Protein AF-A0A932VPD4-F1 (afdb_monomer_lite)

Secondary structure (DSSP, 8-state):
---------------HHHHHHHHHH---HHHHHHHHHHHHHTPPP---HHHHHHHHHHHHHHHTTS--EEEEETTTEEEPPPBTTB--EEE----TT-EEEEEEETTEEEEEEEEEPSSTT-EEEEEEEEEETTEEEEEESSSSPPEETTEEPPTT-EEEETTEEEEEETTEEEEEESSEEEEEEEEE-TT-TT-EEEEEEEEE-TT-TTTTSPPPBHHHHTTTTT---TT--SS-GGGGB-SSTT---STT-------S---

Foldseek 3Di:
DDDDPDDWDWDQPDDPVVLVVVVVPDPDPVVNVVVVVCVVVVHTDGDRVVVVVVVVVVVVVVVVVPQQKWKFFDLTKTWAGQDPNDIAIAGDQDDAQFKFFAKFAAQKTKIFGWHDDPPPSTTTGAKMWMGGQNKIWIDGLDQFAIDINNHGDDAQDWDDDPFWIWGHHRQWIWTDGPFKIKIKGWDADPVHRVDIHIIMMIGTDPCAQCVVPIQMDTPHRCSRVVVDDHRDHDDHRVQRTAPDNPGQPHDPHNYHSPPPDPD

Structure (mmCIF, N/CA/C/O backbone):
data_AF-A0A932VPD4-F1
#
_entry.id   AF-A0A932VPD4-F1
#
loop_
_atom_site.group_PDB
_atom_site.id
_atom_site.type_symbol
_atom_site.label_atom_id
_atom_site.label_alt_id
_atom_site.label_comp_id
_atom_site.label_asym_id
_atom_site.label_entity_id
_atom_site.label_seq_id
_atom_site.pdbx_PDB_ins_code
_atom_site.Cartn_x
_atom_site.Cartn_y
_atom_site.Cartn_z
_atom_site.occupancy
_atom_site.B_iso_or_equiv
_atom_site.auth_seq_id
_atom_site.auth_comp_id
_atom_site.auth_asym_id
_atom_site.auth_atom_id
_atom_site.pdbx_PDB_model_num
ATOM 1 N N . MET A 1 1 ? 16.201 57.666 30.813 1.00 37.69 1 MET A N 1
ATOM 2 C CA . MET A 1 1 ? 15.177 56.814 30.169 1.00 37.69 1 MET A CA 1
ATOM 3 C C . MET A 1 1 ? 15.883 55.895 29.171 1.00 37.69 1 MET A C 1
ATOM 5 O O . MET A 1 1 ? 16.150 56.310 28.054 1.00 37.69 1 MET A O 1
ATOM 9 N N . GLN A 1 2 ? 16.320 54.706 29.603 1.00 28.53 2 GLN A N 1
ATOM 10 C CA . GLN A 1 2 ? 17.035 53.752 28.742 1.00 28.53 2 GLN A CA 1
ATOM 11 C C . GLN A 1 2 ? 16.025 52.941 27.920 1.00 28.53 2 GLN A C 1
ATOM 13 O O . GLN A 1 2 ? 15.260 52.153 28.473 1.00 28.53 2 GLN A O 1
ATOM 18 N N . MET A 1 3 ? 16.024 53.125 26.598 1.00 26.47 3 MET A N 1
ATOM 19 C CA . MET A 1 3 ? 15.311 52.239 25.678 1.00 26.47 3 MET A CA 1
ATOM 20 C C . MET A 1 3 ? 16.042 50.898 25.601 1.00 26.47 3 MET A C 1
ATOM 22 O O . MET A 1 3 ? 17.104 50.782 24.996 1.00 26.47 3 MET A O 1
ATOM 26 N N . THR A 1 4 ? 15.463 49.864 26.204 1.00 31.27 4 THR A N 1
ATOM 27 C CA . THR A 1 4 ? 15.920 48.482 26.042 1.00 31.27 4 THR A CA 1
ATOM 28 C C . THR A 1 4 ? 15.545 48.003 24.638 1.00 31.27 4 THR A C 1
ATOM 30 O O . THR A 1 4 ? 14.367 47.808 24.329 1.00 31.27 4 THR A O 1
ATOM 33 N N . LEU A 1 5 ? 16.541 47.803 23.768 1.00 31.27 5 LEU A N 1
ATOM 34 C CA . LEU A 1 5 ? 16.343 47.153 22.471 1.00 31.27 5 LEU A CA 1
ATOM 35 C C . LEU A 1 5 ? 15.873 45.704 22.700 1.00 31.27 5 LEU A C 1
ATOM 37 O O . LEU A 1 5 ? 16.665 44.811 23.008 1.00 31.27 5 LEU A O 1
ATOM 41 N N . LYS A 1 6 ? 14.569 45.445 22.547 1.00 36.72 6 LYS A N 1
ATOM 42 C CA . LYS A 1 6 ? 14.041 44.075 22.469 1.00 36.72 6 LYS A CA 1
ATOM 43 C C . LYS A 1 6 ? 14.557 43.438 21.178 1.00 36.72 6 LYS A C 1
ATOM 45 O O . LYS A 1 6 ? 14.171 43.864 20.092 1.00 36.72 6 LYS A O 1
ATOM 50 N N . LYS A 1 7 ? 15.406 42.410 21.298 1.00 34.88 7 LYS A N 1
ATOM 51 C CA . LYS A 1 7 ? 15.828 41.549 20.178 1.00 34.88 7 LYS A CA 1
ATOM 52 C C . LYS A 1 7 ? 14.579 41.024 19.454 1.00 34.88 7 LYS A C 1
ATOM 54 O O . LYS A 1 7 ? 13.813 40.255 20.034 1.00 34.88 7 LYS A O 1
ATOM 59 N N . ARG A 1 8 ? 14.356 41.473 18.216 1.00 34.75 8 ARG A N 1
ATOM 60 C CA . ARG A 1 8 ? 13.292 40.990 17.322 1.00 34.75 8 ARG A CA 1
ATOM 61 C C . ARG A 1 8 ? 13.880 39.885 16.448 1.00 34.75 8 ARG A C 1
ATOM 63 O O . ARG A 1 8 ? 14.939 40.081 15.862 1.00 34.75 8 ARG A O 1
ATOM 70 N N . ILE A 1 9 ? 13.219 38.732 16.397 1.00 38.75 9 ILE A N 1
ATOM 71 C CA . ILE A 1 9 ? 13.579 37.635 15.493 1.00 38.75 9 ILE A CA 1
ATOM 72 C C . ILE A 1 9 ? 12.698 37.778 14.254 1.00 38.75 9 ILE A C 1
ATOM 74 O O . ILE A 1 9 ? 11.477 37.871 14.370 1.00 38.75 9 ILE A O 1
ATOM 78 N N . VAL A 1 10 ? 13.326 37.829 13.083 1.00 37.06 10 VAL A N 1
ATOM 79 C CA . VAL A 1 10 ? 12.650 37.825 11.784 1.00 37.06 10 VAL A CA 1
ATOM 80 C C . VAL A 1 10 ? 12.458 36.368 11.375 1.00 37.06 10 VAL A C 1
ATOM 82 O O . VAL A 1 10 ? 13.438 35.656 11.179 1.00 37.06 10 VAL A O 1
ATOM 85 N N . VAL A 1 11 ? 11.208 35.910 11.278 1.00 41.94 11 VAL A N 1
ATOM 86 C CA . VAL A 1 11 ? 10.893 34.587 10.722 1.00 41.94 11 VAL A CA 1
ATOM 87 C C . VAL A 1 11 ? 10.578 34.779 9.245 1.00 41.94 11 VAL A C 1
ATOM 89 O O . VAL A 1 11 ? 9.522 35.294 8.886 1.00 41.94 11 VAL A O 1
ATOM 92 N N . ILE A 1 12 ? 11.515 34.392 8.382 1.00 39.66 12 ILE A N 1
ATOM 93 C CA . ILE A 1 12 ? 11.279 34.319 6.940 1.00 39.66 12 ILE A CA 1
ATOM 94 C C . ILE A 1 12 ? 10.472 33.041 6.706 1.00 39.66 12 ILE A C 1
ATOM 96 O O . ILE A 1 12 ? 10.949 31.945 6.999 1.00 39.66 12 ILE A O 1
ATOM 100 N N . CYS A 1 13 ? 9.231 33.174 6.235 1.00 39.28 13 CYS A N 1
ATOM 101 C CA . CYS A 1 13 ? 8.377 32.036 5.898 1.00 39.28 13 CYS A CA 1
ATOM 102 C C . CYS A 1 13 ? 8.938 31.306 4.668 1.00 39.28 13 CYS A C 1
ATOM 104 O O . CYS A 1 13 ? 8.507 31.545 3.545 1.00 39.28 13 CYS A O 1
ATOM 106 N N . MET A 1 14 ? 9.905 30.413 4.871 1.00 34.62 14 MET A N 1
ATOM 107 C CA . MET A 1 14 ? 10.284 29.421 3.869 1.00 34.62 14 MET A CA 1
ATOM 108 C C . MET A 1 14 ? 9.418 28.171 4.055 1.00 34.62 14 MET A C 1
ATOM 110 O O . MET A 1 14 ? 9.633 27.381 4.969 1.00 34.62 14 MET A O 1
ATOM 114 N N . GLY A 1 15 ? 8.435 28.001 3.168 1.00 39.62 15 GLY A N 1
ATOM 115 C CA . GLY A 1 15 ? 7.776 26.717 2.921 1.00 39.62 15 GLY A CA 1
ATOM 116 C C . GLY A 1 15 ? 6.326 26.584 3.404 1.00 39.62 15 GLY A C 1
ATOM 117 O O . GLY A 1 15 ? 5.970 26.913 4.534 1.00 39.62 15 GLY A O 1
ATOM 118 N N . ILE A 1 16 ? 5.508 25.994 2.524 1.00 43.56 16 ILE A N 1
ATOM 119 C CA . ILE A 1 16 ? 4.083 25.630 2.672 1.00 43.56 16 ILE A CA 1
ATOM 120 C C . ILE A 1 16 ? 3.791 24.827 3.963 1.00 43.56 16 ILE A C 1
ATOM 122 O O . ILE A 1 16 ? 2.681 24.866 4.492 1.00 43.56 16 ILE A O 1
ATOM 126 N N . PHE A 1 17 ? 4.797 24.152 4.524 1.00 41.03 17 PHE A N 1
ATOM 127 C CA . PHE A 1 17 ? 4.673 23.261 5.683 1.00 41.03 17 PHE A CA 1
ATOM 128 C C . PHE A 1 17 ? 4.380 23.974 7.018 1.00 41.03 17 PHE A C 1
ATOM 130 O O . PHE A 1 17 ? 3.693 23.428 7.886 1.00 41.03 17 PHE A O 1
ATOM 137 N N . ILE A 1 18 ? 4.851 25.215 7.190 1.00 47.75 18 ILE A N 1
ATOM 138 C CA . ILE A 1 18 ? 4.632 25.981 8.430 1.00 47.75 18 ILE A CA 1
ATOM 139 C C . ILE A 1 18 ? 3.180 26.481 8.513 1.00 47.75 18 ILE A C 1
ATOM 141 O O . ILE A 1 18 ? 2.607 26.542 9.603 1.00 47.75 18 ILE A O 1
ATOM 145 N N . LEU A 1 19 ? 2.547 26.763 7.366 1.00 45.25 19 LEU A N 1
ATOM 146 C CA . LEU A 1 19 ? 1.192 27.313 7.315 1.00 45.25 19 LEU A CA 1
ATOM 147 C C . LEU A 1 19 ? 0.167 26.336 7.911 1.00 45.25 19 LEU A C 1
ATOM 149 O O . LEU A 1 19 ? -0.545 26.703 8.844 1.00 45.25 19 LEU A O 1
ATOM 153 N N . ASN A 1 20 ? 0.152 25.078 7.455 1.00 43.78 20 ASN A N 1
ATOM 154 C CA . ASN A 1 20 ? -0.803 24.062 7.929 1.00 43.78 20 ASN A CA 1
ATOM 155 C C . ASN A 1 20 ? -0.687 23.790 9.436 1.00 43.78 20 ASN A C 1
ATOM 157 O O . ASN A 1 20 ? -1.685 23.527 10.106 1.00 43.78 20 ASN A O 1
ATOM 161 N N . THR A 1 21 ? 0.517 23.936 9.987 1.00 43.38 21 THR A N 1
ATOM 162 C CA . THR A 1 21 ? 0.776 23.756 11.417 1.00 43.38 21 THR A CA 1
ATOM 163 C C . THR A 1 21 ? 0.250 24.929 12.253 1.00 43.38 21 THR A C 1
ATOM 165 O O . THR A 1 21 ? -0.335 24.724 13.315 1.00 43.38 21 THR A O 1
ATOM 168 N N . LEU A 1 22 ? 0.391 26.170 11.774 1.00 43.75 22 LEU A N 1
ATOM 169 C CA . LEU A 1 22 ? -0.148 27.355 12.457 1.00 43.75 22 LEU A CA 1
ATOM 170 C C . LEU A 1 22 ? -1.683 27.400 12.452 1.00 43.75 22 LEU A C 1
ATOM 172 O O . LEU A 1 22 ? -2.276 27.836 13.442 1.00 43.75 22 LEU A O 1
ATOM 176 N N . PHE A 1 23 ? -2.324 26.896 11.391 1.00 47.19 23 PHE A N 1
ATOM 177 C CA . PHE A 1 23 ? -3.786 26.777 11.317 1.00 47.19 23 PHE A CA 1
ATOM 178 C C . PHE A 1 23 ? -4.367 25.867 12.405 1.00 47.19 23 PHE A C 1
ATOM 180 O O . PHE A 1 23 ? -5.462 26.129 12.894 1.00 47.19 23 PHE A O 1
ATOM 187 N N . PHE A 1 24 ? -3.623 24.844 12.826 1.00 41.94 24 PHE A N 1
ATOM 188 C CA . PHE A 1 24 ? -4.084 23.884 13.828 1.00 41.94 24 PHE A CA 1
ATOM 189 C C . PHE A 1 24 ? -3.949 24.382 15.278 1.00 41.94 24 PHE A C 1
ATOM 191 O O . PHE A 1 24 ? -4.574 23.835 16.183 1.00 41.94 24 PHE A O 1
ATOM 198 N N . VAL A 1 25 ? -3.133 25.414 15.527 1.00 41.38 25 VAL A N 1
ATOM 199 C CA . VAL A 1 25 ? -2.746 25.823 16.892 1.00 41.38 25 VAL A CA 1
ATOM 200 C C . VAL A 1 25 ? -3.452 27.102 17.366 1.00 41.38 25 VAL A C 1
ATOM 202 O O . VAL A 1 25 ? -3.506 27.351 18.574 1.00 41.38 25 VAL A O 1
ATOM 205 N N . SER A 1 26 ? -4.025 27.911 16.467 1.00 45.72 26 SER A N 1
ATOM 206 C CA . SER A 1 26 ? -4.683 29.170 16.844 1.00 45.72 26 SER A CA 1
ATOM 207 C C . SER A 1 26 ? -6.205 29.035 16.951 1.00 45.72 26 SER A C 1
ATOM 209 O O . SER A 1 26 ? -6.908 29.001 15.948 1.00 45.72 26 SER A O 1
ATOM 211 N N . SER A 1 27 ? -6.744 29.080 18.172 1.00 45.03 27 SER A N 1
ATOM 212 C CA . SER A 1 27 ? -8.187 29.234 18.439 1.00 45.03 27 SER A CA 1
ATOM 213 C C . SER A 1 27 ? -8.688 30.682 18.293 1.00 45.03 27 SER A C 1
ATOM 215 O O . SER A 1 27 ? -9.791 31.012 18.725 1.00 45.03 27 SER A O 1
ATOM 217 N N . ARG A 1 28 ? -7.874 31.580 17.719 1.00 49.22 28 ARG A N 1
ATOM 218 C CA . ARG A 1 28 ? -8.161 33.015 17.602 1.00 49.22 28 ARG A CA 1
ATOM 219 C C . ARG A 1 28 ? -8.365 33.407 16.130 1.00 49.22 28 ARG A C 1
ATOM 221 O O . ARG A 1 28 ? -7.377 33.526 15.404 1.00 49.22 28 ARG A O 1
ATOM 228 N N . PRO A 1 29 ? -9.615 33.665 15.693 1.00 54.81 29 PRO A N 1
ATOM 229 C CA . PRO A 1 29 ? -9.949 33.952 14.293 1.00 54.81 29 PRO A CA 1
ATOM 230 C C . PRO A 1 29 ? -9.230 35.175 13.706 1.00 54.81 29 PRO A C 1
ATOM 232 O O . PRO A 1 29 ? -8.883 35.177 12.527 1.00 54.81 29 PRO A O 1
ATOM 235 N N . HIS A 1 30 ? -8.957 36.196 14.528 1.00 55.12 30 HIS A N 1
ATOM 236 C CA . HIS A 1 30 ? -8.253 37.410 14.095 1.00 55.12 30 HIS A CA 1
ATOM 237 C C . HIS A 1 30 ? -6.805 37.126 13.672 1.00 55.12 30 HIS A C 1
ATOM 239 O O . HIS A 1 30 ? -6.360 37.630 12.648 1.00 55.12 30 HIS A O 1
ATOM 245 N N . LEU A 1 31 ? -6.108 36.239 14.391 1.00 55.25 31 LEU A N 1
ATOM 246 C CA . LEU A 1 31 ? -4.717 35.888 14.095 1.00 55.25 31 LEU A CA 1
ATOM 247 C C . LEU A 1 31 ? -4.598 35.112 12.773 1.00 55.25 31 LEU A C 1
ATOM 249 O O . LEU A 1 31 ? -3.646 35.281 12.020 1.00 55.25 31 LEU A O 1
ATOM 253 N N . ILE A 1 32 ? -5.594 34.272 12.471 1.00 57.56 32 ILE A N 1
ATOM 254 C CA . ILE A 1 32 ? -5.660 33.513 11.215 1.00 57.56 32 ILE A CA 1
ATOM 255 C C . ILE A 1 32 ? -5.853 34.456 10.020 1.00 57.56 32 ILE A C 1
ATOM 257 O O . ILE A 1 32 ? -5.242 34.251 8.970 1.00 57.56 32 ILE A O 1
ATOM 261 N N . LYS A 1 33 ? -6.692 35.487 10.174 1.00 63.94 33 LYS A N 1
ATOM 262 C CA . LYS A 1 33 ? -6.924 36.498 9.138 1.00 63.94 33 LYS A CA 1
ATOM 263 C C . LYS A 1 33 ? -5.647 37.295 8.838 1.00 63.94 33 LYS A C 1
ATOM 265 O O . LYS A 1 33 ? -5.260 37.379 7.677 1.00 63.94 33 LYS A O 1
ATOM 270 N N . GLU A 1 34 ? -4.948 37.766 9.870 1.00 58.28 34 GLU A N 1
ATOM 271 C CA . GLU A 1 34 ? -3.687 38.512 9.720 1.00 58.28 34 GLU A CA 1
ATOM 272 C C . GLU A 1 34 ? -2.585 37.683 9.034 1.00 58.28 34 GLU A C 1
ATOM 274 O O . GLU A 1 34 ? -1.881 38.190 8.162 1.00 58.28 34 GLU A O 1
ATOM 279 N N . ILE A 1 35 ? -2.463 36.388 9.360 1.00 59.47 35 ILE A N 1
ATOM 280 C CA . ILE A 1 35 ? -1.485 35.489 8.718 1.00 59.47 35 ILE A CA 1
ATOM 281 C C . ILE A 1 35 ? -1.792 35.305 7.223 1.00 59.47 35 ILE A C 1
ATOM 283 O O . ILE A 1 35 ? -0.871 35.317 6.404 1.00 59.47 35 ILE A O 1
ATOM 287 N N . LYS A 1 36 ? -3.074 35.168 6.849 1.00 56.03 36 LYS A N 1
ATOM 288 C CA . LYS A 1 36 ? -3.495 35.056 5.441 1.00 56.03 36 LYS A CA 1
ATOM 289 C C . LYS A 1 36 ? -3.175 36.323 4.645 1.00 56.03 36 LYS A C 1
ATOM 291 O O . LYS A 1 36 ? -2.647 36.227 3.540 1.00 56.03 36 LYS A O 1
ATOM 296 N N . GLU A 1 37 ? -3.459 37.492 5.213 1.00 57.16 37 GLU A N 1
ATOM 297 C CA . GLU A 1 37 ? -3.202 38.792 4.578 1.00 57.16 37 GLU A CA 1
ATOM 298 C C . GLU A 1 37 ? -1.695 39.083 4.443 1.00 57.16 37 GLU A C 1
ATOM 300 O O . GLU A 1 37 ? -1.247 39.623 3.429 1.00 57.16 37 GLU A O 1
ATOM 305 N N . CYS A 1 38 ? -0.879 38.648 5.408 1.00 52.44 38 CYS A N 1
ATOM 306 C CA . CYS A 1 38 ? 0.579 38.772 5.326 1.00 52.44 38 CYS A CA 1
ATOM 307 C C . CYS A 1 38 ? 1.195 37.836 4.276 1.00 52.44 38 CYS A C 1
ATOM 309 O O . CYS A 1 38 ? 2.085 38.256 3.540 1.00 52.44 38 CYS A O 1
ATOM 311 N N . TYR A 1 39 ? 0.704 36.594 4.163 1.00 52.31 39 TYR A N 1
ATOM 312 C CA . TYR A 1 39 ? 1.172 35.647 3.145 1.00 52.31 39 TYR A CA 1
ATOM 313 C C . TYR A 1 39 ? 0.827 36.124 1.728 1.00 52.31 39 TYR A C 1
ATOM 315 O O . TYR A 1 39 ? 1.677 36.090 0.843 1.00 52.31 39 TYR A O 1
ATOM 323 N N . ALA A 1 40 ? -0.392 36.634 1.527 1.00 55.09 40 ALA A N 1
ATOM 324 C CA . ALA A 1 40 ? -0.832 37.162 0.237 1.00 55.09 40 ALA A CA 1
ATOM 325 C C . ALA A 1 40 ? -0.069 38.429 -0.194 1.00 55.09 40 ALA A C 1
ATOM 327 O O . ALA A 1 40 ? 0.085 38.671 -1.387 1.00 55.09 40 ALA A O 1
ATOM 328 N N . SER A 1 41 ? 0.417 39.228 0.762 1.00 55.62 41 SER A N 1
ATOM 329 C CA . SER A 1 41 ? 1.130 40.485 0.490 1.00 55.62 41 SER A CA 1
ATOM 3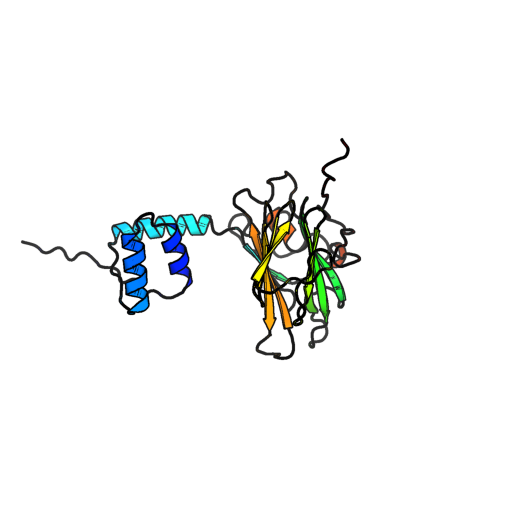30 C C . SER A 1 41 ? 2.659 40.361 0.478 1.00 55.62 41 SER A C 1
ATOM 332 O O . SER A 1 41 ? 3.340 41.353 0.233 1.00 55.62 41 SER A O 1
ATOM 334 N N . GLY A 1 42 ? 3.220 39.176 0.756 1.00 49.03 42 GLY A N 1
ATOM 335 C CA . GLY A 1 42 ? 4.672 38.986 0.885 1.00 49.03 42 GLY A CA 1
ATOM 336 C C . GLY A 1 42 ? 5.288 39.703 2.095 1.00 49.03 42 GLY A C 1
ATOM 337 O O . GLY A 1 42 ? 6.497 39.931 2.136 1.00 49.03 42 GLY A O 1
ATOM 338 N N . SER A 1 43 ? 4.468 40.075 3.081 1.00 47.09 43 SER A N 1
ATOM 339 C CA . SER A 1 43 ? 4.903 40.843 4.248 1.00 47.09 43 SER A CA 1
ATOM 340 C C . SER A 1 43 ? 5.563 39.957 5.308 1.00 47.09 43 SER A C 1
ATOM 342 O O . SER A 1 43 ? 5.144 38.829 5.571 1.00 47.09 43 SER A O 1
ATOM 344 N N . VAL A 1 44 ? 6.587 40.494 5.975 1.00 44.22 44 VAL A N 1
ATOM 345 C CA . VAL A 1 44 ? 7.290 39.828 7.081 1.00 44.22 44 VAL A CA 1
ATOM 346 C C . VAL A 1 44 ? 6.510 40.017 8.384 1.00 44.22 44 VAL A C 1
ATOM 348 O O . VAL A 1 44 ? 6.367 41.139 8.870 1.00 44.22 44 VAL A O 1
ATOM 351 N N . ILE A 1 45 ? 6.059 38.922 9.002 1.00 50.31 45 ILE A N 1
ATOM 352 C CA . ILE A 1 45 ? 5.433 38.967 10.331 1.00 50.31 45 ILE A CA 1
ATOM 353 C C . ILE A 1 45 ? 6.526 38.970 11.406 1.00 50.31 45 ILE A C 1
ATOM 355 O O . ILE A 1 45 ? 7.298 38.019 11.537 1.00 50.31 45 ILE A O 1
ATOM 359 N N . VAL A 1 46 ? 6.567 40.020 12.229 1.00 47.84 46 VAL A N 1
ATOM 360 C CA . VAL A 1 46 ? 7.416 40.068 13.429 1.00 47.84 46 VAL A CA 1
ATOM 361 C C . VAL A 1 46 ? 6.622 39.527 14.615 1.00 47.84 46 VAL A C 1
ATOM 363 O O . VAL A 1 46 ? 5.831 40.240 15.230 1.00 47.84 46 VAL A O 1
ATOM 366 N N . ILE A 1 47 ? 6.835 38.257 14.956 1.00 54.19 47 ILE A N 1
ATOM 367 C CA . ILE A 1 47 ? 6.186 37.625 16.110 1.00 54.19 47 ILE A CA 1
ATOM 368 C C . ILE A 1 47 ? 7.025 37.887 17.374 1.00 54.19 47 ILE A C 1
ATOM 370 O O . ILE A 1 47 ? 8.254 37.808 17.364 1.00 54.19 47 ILE A O 1
ATOM 374 N N . ASN A 1 48 ? 6.364 38.227 18.484 1.00 52.62 48 ASN A N 1
ATOM 375 C CA . ASN A 1 48 ? 7.008 38.436 19.783 1.00 52.62 48 ASN A CA 1
ATOM 376 C C . ASN A 1 48 ? 7.726 37.152 20.248 1.00 52.62 48 ASN A C 1
ATOM 378 O O . ASN A 1 48 ? 7.111 36.089 20.273 1.00 52.62 48 ASN A O 1
ATOM 382 N N . LYS A 1 49 ? 8.986 37.269 20.695 1.00 50.81 49 LYS A N 1
ATOM 383 C CA . LYS A 1 49 ? 9.842 36.158 21.154 1.00 50.81 49 LYS A CA 1
ATOM 384 C C . LYS A 1 49 ? 9.131 35.179 22.100 1.00 50.81 49 LYS A C 1
ATOM 386 O O . LYS A 1 49 ? 9.282 33.976 21.956 1.00 50.81 49 LYS A O 1
ATOM 391 N N . HIS A 1 50 ? 8.300 35.676 23.016 1.00 51.91 50 HIS A N 1
ATOM 392 C CA . HIS A 1 50 ? 7.595 34.826 23.983 1.00 51.91 50 HIS A CA 1
ATOM 393 C C . HIS A 1 50 ? 6.520 33.923 23.346 1.00 51.91 50 HIS A C 1
ATOM 395 O O . HIS A 1 50 ? 6.200 32.857 23.873 1.00 51.91 50 HIS A O 1
ATOM 401 N N . ILE A 1 51 ? 5.953 34.362 22.218 1.00 55.66 51 ILE A N 1
ATOM 402 C CA . ILE A 1 51 ? 5.042 33.578 21.379 1.00 55.66 51 ILE A CA 1
ATOM 403 C C . ILE A 1 51 ? 5.866 32.594 20.543 1.00 55.66 51 ILE A C 1
ATOM 405 O O . ILE A 1 51 ? 5.485 31.432 20.445 1.00 55.66 51 ILE A O 1
ATOM 409 N N . THR A 1 52 ? 7.020 33.021 20.021 1.00 56.47 52 THR A N 1
ATOM 410 C CA . THR A 1 52 ? 7.952 32.162 19.280 1.00 56.47 52 THR A CA 1
ATOM 411 C C . THR A 1 52 ? 8.440 30.990 20.126 1.00 56.47 52 THR A C 1
ATOM 413 O O . THR A 1 52 ? 8.383 29.865 19.655 1.00 56.47 52 THR A O 1
ATOM 416 N N . ASP A 1 53 ? 8.819 31.210 21.386 1.00 49.78 53 ASP A N 1
ATOM 417 C CA . ASP A 1 53 ? 9.297 30.142 22.272 1.00 49.78 53 ASP A CA 1
ATOM 418 C C . ASP A 1 53 ? 8.182 29.123 22.586 1.00 49.78 53 ASP 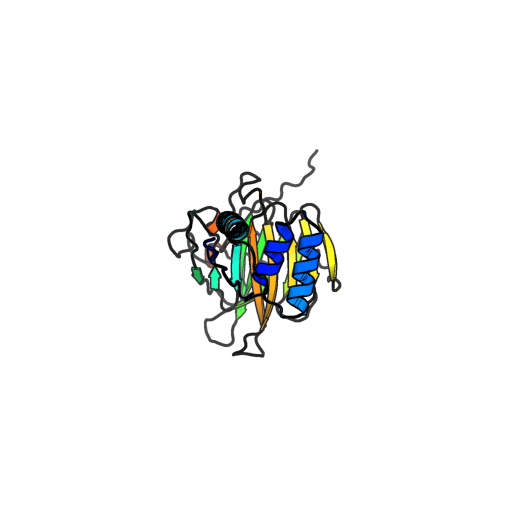A C 1
ATOM 420 O O . ASP A 1 53 ? 8.419 27.920 22.541 1.00 49.78 53 ASP A O 1
ATOM 424 N N . ARG A 1 54 ? 6.930 29.573 22.784 1.00 55.97 54 ARG A N 1
ATOM 425 C CA . ARG A 1 54 ? 5.766 28.673 22.940 1.00 55.97 54 ARG A CA 1
ATOM 426 C C . ARG A 1 54 ? 5.407 27.926 21.656 1.00 55.97 54 ARG A C 1
ATOM 428 O O . ARG A 1 54 ? 4.954 26.786 21.729 1.00 55.97 54 ARG A O 1
ATOM 435 N N . ILE A 1 55 ? 5.561 28.563 20.495 1.00 54.84 55 ILE A N 1
ATOM 436 C CA . ILE A 1 55 ? 5.379 27.910 19.195 1.00 54.84 55 ILE A CA 1
ATOM 437 C C . ILE A 1 55 ? 6.489 26.884 18.984 1.00 54.84 55 ILE A C 1
ATOM 439 O O . ILE A 1 55 ? 6.178 25.774 18.589 1.00 54.84 55 ILE A O 1
ATOM 443 N N . ILE A 1 56 ? 7.746 27.200 19.301 1.00 52.75 56 ILE A N 1
ATOM 444 C CA . ILE A 1 56 ? 8.881 26.277 19.194 1.00 52.75 56 ILE A CA 1
ATOM 445 C C . ILE A 1 56 ? 8.699 25.086 20.134 1.00 52.75 56 ILE A C 1
ATOM 447 O O . ILE A 1 56 ? 8.901 23.963 19.693 1.00 52.75 56 ILE A O 1
ATOM 451 N N . ASP A 1 57 ? 8.268 25.286 21.380 1.00 47.44 57 ASP A N 1
ATOM 452 C CA . ASP A 1 57 ? 7.981 24.175 22.297 1.00 47.44 57 ASP A CA 1
ATOM 453 C C . ASP A 1 57 ? 6.827 23.313 21.782 1.00 47.44 57 ASP A C 1
ATOM 455 O O . ASP A 1 57 ? 6.938 22.088 21.733 1.00 47.44 57 ASP A O 1
ATOM 459 N N . LYS A 1 58 ? 5.746 23.929 21.288 1.00 49.06 58 LYS A N 1
ATOM 460 C CA . LYS A 1 58 ? 4.658 23.185 20.642 1.00 49.06 58 LYS A CA 1
ATOM 461 C C . LYS A 1 58 ? 5.109 22.479 19.368 1.00 49.06 58 LYS A C 1
ATOM 463 O O . LYS A 1 58 ? 4.667 21.366 19.151 1.00 49.06 58 LYS A O 1
ATOM 468 N N . VAL A 1 59 ? 5.993 23.067 18.563 1.00 44.94 59 VAL A N 1
ATOM 469 C CA . VAL A 1 59 ? 6.550 22.474 17.336 1.00 44.94 59 VAL A CA 1
ATOM 470 C C . VAL A 1 59 ? 7.537 21.354 17.663 1.00 44.94 59 VAL A C 1
ATOM 472 O O . VAL A 1 59 ? 7.542 20.355 16.963 1.00 44.94 59 VAL A O 1
ATOM 475 N N . LYS A 1 60 ? 8.314 21.447 18.748 1.00 39.31 60 LYS A N 1
ATOM 476 C CA . LYS A 1 60 ? 9.156 20.354 19.263 1.00 39.31 60 LYS A CA 1
ATOM 477 C C . LYS A 1 60 ? 8.310 19.205 19.809 1.00 39.31 60 LYS A C 1
ATOM 479 O O . LYS A 1 60 ? 8.610 18.049 19.538 1.00 39.31 60 LYS A O 1
ATOM 484 N N . THR A 1 61 ? 7.215 19.519 20.502 1.00 40.16 61 THR A N 1
ATOM 485 C CA . THR A 1 61 ? 6.234 18.518 20.957 1.00 40.16 61 THR A CA 1
ATOM 486 C C . THR A 1 61 ? 5.468 17.918 19.771 1.00 40.16 61 THR A C 1
ATOM 488 O O . THR A 1 61 ? 5.159 16.735 19.771 1.00 40.16 61 THR A O 1
ATOM 491 N N . LEU A 1 62 ? 5.224 18.709 18.722 1.00 35.84 62 LEU A N 1
ATOM 492 C CA . LEU A 1 62 ? 4.651 18.271 17.451 1.00 35.84 62 LEU A CA 1
ATOM 493 C C . LEU A 1 62 ? 5.641 17.438 16.627 1.00 35.84 62 LEU A C 1
ATOM 495 O O . LEU A 1 62 ? 5.212 16.540 15.924 1.00 35.84 62 LEU A O 1
ATOM 499 N N . HIS A 1 63 ? 6.951 17.674 16.749 1.00 35.56 63 HIS A N 1
ATOM 500 C CA . HIS A 1 63 ? 7.997 16.811 16.190 1.00 35.56 63 HIS A CA 1
ATOM 501 C C . HIS A 1 63 ? 8.057 15.458 16.923 1.00 35.56 63 HIS A C 1
ATOM 503 O O . HIS A 1 63 ? 8.375 14.444 16.313 1.00 35.56 63 HIS A O 1
ATOM 509 N N . LEU A 1 64 ? 7.668 15.433 18.206 1.00 36.25 64 LEU A N 1
ATOM 510 C CA . LEU A 1 64 ? 7.423 14.219 18.998 1.00 36.25 64 LEU A CA 1
ATOM 511 C C . LEU A 1 64 ? 6.078 13.528 18.680 1.00 36.25 64 LEU A C 1
ATOM 513 O O . LEU A 1 64 ? 5.818 12.436 19.176 1.00 36.25 64 LEU A O 1
ATOM 517 N N . LEU A 1 65 ? 5.222 14.176 17.886 1.00 39.44 65 LEU A N 1
ATOM 518 C CA . LEU A 1 65 ? 3.884 13.734 17.483 1.00 39.44 65 LEU A CA 1
ATOM 519 C C . LEU A 1 65 ? 3.716 13.781 15.960 1.00 39.44 65 LEU A C 1
ATOM 521 O O . LEU A 1 65 ? 2.582 13.818 15.473 1.00 39.44 65 LEU A O 1
ATOM 525 N N . LEU A 1 66 ? 4.815 13.804 15.193 1.00 44.44 66 LEU A N 1
ATOM 526 C CA . LEU A 1 66 ? 4.705 13.514 13.771 1.00 44.44 66 LEU A CA 1
ATOM 527 C C . LEU A 1 66 ? 4.097 12.115 13.716 1.00 44.44 66 LEU A C 1
ATOM 529 O O . LEU A 1 66 ? 4.650 11.217 14.361 1.00 44.44 66 LEU A O 1
ATOM 533 N N . PRO A 1 67 ? 2.935 11.933 13.061 1.00 51.34 67 PRO A N 1
ATOM 534 C CA . PRO A 1 67 ? 2.370 10.603 12.936 1.00 51.34 67 PRO A CA 1
ATOM 535 C C . PRO A 1 67 ? 3.489 9.731 12.387 1.00 51.34 67 PRO A C 1
ATOM 537 O O . PRO A 1 67 ? 4.151 10.143 11.432 1.00 51.34 67 PRO A O 1
ATOM 540 N N . ALA A 1 68 ? 3.775 8.614 13.060 1.00 72.12 68 ALA A N 1
ATOM 541 C CA . ALA A 1 68 ? 4.819 7.701 12.630 1.00 72.12 68 ALA A CA 1
ATOM 542 C C . ALA A 1 68 ? 4.500 7.347 11.176 1.00 72.12 68 ALA A C 1
ATOM 544 O O . ALA A 1 68 ? 3.521 6.652 10.906 1.00 72.12 68 ALA A O 1
ATOM 545 N N . ALA A 1 69 ? 5.244 7.952 10.256 1.00 87.25 69 ALA A N 1
ATOM 546 C CA . ALA A 1 69 ? 5.006 7.860 8.834 1.00 87.25 69 ALA A CA 1
ATOM 547 C C . ALA A 1 69 ? 6.093 6.973 8.253 1.00 87.25 69 ALA A C 1
ATOM 549 O O . ALA A 1 69 ? 7.274 7.119 8.571 1.00 87.25 69 ALA A O 1
ATOM 550 N N . ALA A 1 70 ? 5.663 6.045 7.427 1.00 93.31 70 ALA A N 1
ATOM 551 C CA . ALA A 1 70 ? 6.488 5.104 6.705 1.00 93.31 70 ALA A CA 1
ATOM 552 C C . ALA A 1 70 ? 6.000 5.084 5.259 1.00 93.31 70 ALA A C 1
ATOM 554 O O . ALA A 1 70 ? 4.916 5.583 4.958 1.00 93.31 70 ALA A O 1
ATOM 555 N N . GLY A 1 71 ? 6.766 4.527 4.342 1.00 95.19 71 GLY A N 1
ATOM 556 C CA . GLY A 1 71 ? 6.367 4.520 2.947 1.00 95.19 71 GLY A CA 1
ATOM 557 C C . GLY A 1 71 ? 7.291 3.703 2.082 1.00 95.19 71 GLY A C 1
ATOM 558 O O . GLY A 1 71 ? 8.259 3.102 2.554 1.00 95.19 71 GLY A O 1
ATOM 559 N N . GLY A 1 72 ? 6.984 3.715 0.799 1.00 95.25 72 GLY A N 1
ATOM 560 C CA . GLY A 1 72 ? 7.850 3.151 -0.209 1.00 95.25 72 GLY A CA 1
ATOM 561 C C . GLY A 1 72 ? 7.466 3.628 -1.593 1.00 95.25 72 GLY A C 1
ATOM 562 O O . GLY A 1 72 ? 6.344 4.083 -1.821 1.00 95.25 72 GLY A O 1
ATOM 563 N N . GLY A 1 73 ? 8.421 3.539 -2.506 1.00 91.56 73 GLY A N 1
ATOM 564 C CA . GLY A 1 73 ? 8.267 4.074 -3.847 1.00 91.56 73 GLY A CA 1
ATOM 565 C C . GLY A 1 73 ? 9.356 3.633 -4.810 1.00 91.56 73 GLY A C 1
ATOM 566 O O . GLY A 1 73 ? 10.293 2.927 -4.428 1.00 91.56 73 GLY A O 1
ATOM 567 N N . GLY A 1 74 ? 9.226 4.071 -6.061 1.00 85.38 74 GLY A N 1
ATOM 568 C CA . GLY A 1 74 ? 10.249 3.896 -7.097 1.00 85.38 74 GLY A CA 1
ATOM 569 C C . GLY A 1 74 ? 10.698 2.445 -7.319 1.00 85.38 74 GLY A C 1
ATOM 570 O O . GLY A 1 74 ? 9.870 1.542 -7.476 1.00 85.38 74 GLY A O 1
ATOM 571 N N . ASP A 1 75 ? 12.021 2.251 -7.382 1.00 82.19 75 ASP A N 1
ATOM 572 C CA . ASP A 1 75 ? 12.718 0.965 -7.472 1.00 82.19 75 ASP A CA 1
ATOM 573 C C . ASP A 1 75 ? 12.873 0.309 -6.090 1.00 82.19 75 ASP A C 1
ATOM 575 O O . ASP A 1 75 ? 13.845 0.570 -5.395 1.00 82.19 75 ASP A O 1
ATOM 579 N N . PRO A 1 76 ? 11.931 -0.543 -5.661 1.00 88.44 76 PRO A N 1
ATOM 580 C CA . PRO A 1 76 ? 11.280 -0.440 -4.362 1.00 88.44 76 PRO A CA 1
ATOM 581 C C . PRO A 1 76 ? 12.215 -0.080 -3.195 1.00 88.44 76 PRO A C 1
ATOM 583 O O . PRO A 1 76 ? 12.871 -0.943 -2.602 1.00 88.44 76 PRO A O 1
ATOM 586 N N . HIS A 1 77 ? 12.205 1.209 -2.850 1.00 92.06 77 HIS A N 1
ATOM 587 C CA . HIS A 1 77 ? 12.857 1.775 -1.669 1.00 92.06 77 HIS A CA 1
ATOM 588 C C . HIS A 1 77 ? 11.823 1.931 -0.569 1.00 92.06 77 HIS A C 1
ATOM 590 O O . HIS A 1 77 ? 10.753 2.490 -0.813 1.00 92.06 77 HIS A O 1
ATOM 596 N N . PHE A 1 78 ? 12.138 1.477 0.639 1.00 94.81 78 PHE A N 1
ATOM 597 C CA . PHE A 1 78 ? 11.252 1.580 1.792 1.00 94.81 78 PHE A CA 1
ATOM 598 C C . PHE A 1 78 ? 11.850 2.477 2.864 1.00 94.81 78 PHE A C 1
ATOM 600 O O . PHE A 1 78 ? 13.044 2.432 3.166 1.00 94.81 78 PHE A O 1
ATOM 607 N N . ILE A 1 79 ? 10.972 3.246 3.497 1.00 93.75 79 ILE A N 1
ATOM 608 C CA . ILE A 1 79 ? 11.248 4.000 4.710 1.00 93.75 79 ILE A CA 1
ATOM 609 C C . ILE A 1 79 ? 10.310 3.441 5.779 1.00 93.75 79 ILE A C 1
ATOM 611 O O . ILE A 1 79 ? 9.095 3.581 5.671 1.00 93.75 79 ILE A O 1
ATOM 615 N N . GLY A 1 80 ? 10.860 2.776 6.792 1.00 91.62 80 GLY A N 1
ATOM 616 C CA . GLY A 1 80 ? 10.089 2.179 7.882 1.00 91.62 80 GLY A CA 1
ATOM 617 C C . GLY A 1 80 ? 9.463 3.211 8.824 1.00 91.62 80 GLY A C 1
ATOM 618 O O . GLY A 1 80 ? 9.746 4.410 8.758 1.00 91.62 80 GLY A O 1
ATOM 619 N N . PHE A 1 81 ? 8.625 2.737 9.744 1.00 90.00 81 PHE A N 1
ATOM 620 C CA . PHE A 1 81 ? 8.093 3.558 10.828 1.00 90.00 81 PHE A CA 1
ATOM 621 C C . PHE A 1 81 ? 9.209 3.973 11.794 1.00 90.00 81 PHE A C 1
ATOM 623 O O . PHE A 1 81 ? 10.191 3.254 11.992 1.00 90.00 81 PHE A O 1
ATOM 630 N N . VAL A 1 82 ? 9.057 5.146 12.415 1.00 83.62 82 VAL A N 1
ATOM 631 C CA . VAL A 1 82 ? 9.974 5.589 13.471 1.00 83.62 82 VAL A CA 1
ATOM 632 C C . VAL A 1 82 ? 9.732 4.744 14.717 1.00 83.62 82 VAL A C 1
ATOM 634 O O . VAL A 1 82 ? 8.664 4.816 15.321 1.00 83.62 82 VAL A O 1
ATOM 637 N N . ASN A 1 83 ? 10.742 3.986 15.133 1.00 71.06 83 ASN A N 1
ATOM 638 C CA . ASN A 1 83 ? 10.706 3.175 16.343 1.00 71.06 83 ASN A CA 1
ATOM 639 C C . ASN A 1 83 ? 11.889 3.543 17.250 1.00 71.06 83 ASN A C 1
ATOM 641 O O . ASN A 1 83 ? 13.028 3.645 16.792 1.00 71.06 83 ASN A O 1
ATOM 645 N N . ALA A 1 84 ? 11.613 3.818 18.529 1.00 69.88 84 ALA A N 1
ATOM 646 C CA . ALA A 1 84 ? 12.602 4.271 19.514 1.00 69.88 84 ALA A CA 1
ATOM 647 C C . ALA A 1 84 ? 13.497 5.434 19.013 1.00 69.88 84 ALA A C 1
ATOM 649 O O . ALA A 1 84 ? 14.706 5.465 19.253 1.00 69.88 84 ALA A O 1
ATOM 650 N N . GLY A 1 85 ? 12.905 6.385 18.279 1.00 70.88 85 GLY A N 1
ATOM 651 C CA . GLY A 1 85 ? 13.602 7.555 17.730 1.00 70.88 85 GLY A CA 1
ATOM 652 C C . GLY A 1 85 ? 14.494 7.273 16.515 1.00 70.88 85 GLY A C 1
ATOM 653 O O . GLY A 1 85 ? 15.278 8.140 16.132 1.00 70.88 85 GLY A O 1
ATOM 654 N N . LYS A 1 86 ? 14.402 6.085 15.907 1.00 79.44 86 LYS A N 1
ATOM 655 C CA . LYS A 1 86 ? 15.146 5.717 14.697 1.00 79.44 86 LYS A CA 1
ATOM 656 C C . LYS A 1 86 ? 14.198 5.342 13.572 1.00 79.44 86 LYS A C 1
ATOM 658 O O . LYS A 1 86 ? 13.213 4.647 13.792 1.00 79.44 86 LYS A O 1
ATOM 663 N N . GLN A 1 87 ? 14.541 5.777 12.367 1.00 86.00 87 GLN A N 1
ATOM 664 C CA . GLN A 1 87 ? 13.892 5.365 11.133 1.00 86.00 87 GLN A CA 1
ATOM 665 C C . GLN A 1 87 ? 14.886 4.545 10.320 1.00 86.00 87 GLN A C 1
ATOM 667 O O . GLN A 1 87 ? 16.066 4.892 10.250 1.00 86.00 87 GLN A O 1
ATOM 672 N N . VAL A 1 88 ? 14.419 3.443 9.748 1.00 86.88 88 VAL A N 1
ATOM 673 C CA . VAL A 1 88 ? 15.238 2.553 8.922 1.00 86.88 88 VAL A CA 1
ATOM 674 C C . VAL A 1 88 ? 14.830 2.692 7.466 1.00 86.88 88 VAL A C 1
ATOM 676 O O . VAL A 1 88 ? 13.652 2.874 7.166 1.00 86.88 88 VAL A O 1
ATOM 679 N N . THR A 1 89 ? 15.805 2.582 6.574 1.00 90.88 89 THR A N 1
ATOM 680 C CA . THR A 1 89 ? 15.588 2.516 5.130 1.00 90.88 89 THR A CA 1
ATOM 681 C C . THR A 1 89 ? 16.177 1.221 4.603 1.00 90.88 89 THR A C 1
ATOM 683 O O . THR A 1 89 ? 17.227 0.783 5.080 1.00 90.88 89 THR A O 1
ATOM 686 N N . TYR A 1 90 ? 15.499 0.589 3.658 1.00 92.31 90 TYR A N 1
ATOM 687 C CA . TYR A 1 90 ? 15.938 -0.670 3.066 1.00 92.31 90 TYR A CA 1
ATOM 688 C C . TYR A 1 90 ? 15.259 -0.880 1.716 1.00 92.31 90 TYR A C 1
ATOM 690 O O . TYR A 1 90 ? 14.191 -0.327 1.454 1.00 92.31 90 TYR A O 1
ATOM 698 N N . ASP A 1 91 ? 15.860 -1.742 0.903 1.00 92.88 91 ASP A N 1
ATOM 699 C CA . ASP A 1 91 ? 15.411 -1.992 -0.461 1.00 92.88 91 ASP A CA 1
ATOM 700 C C . ASP A 1 91 ? 14.941 -3.435 -0.565 1.00 92.88 91 ASP A C 1
ATOM 702 O O . ASP A 1 91 ? 15.580 -4.359 -0.049 1.00 92.88 91 ASP A O 1
ATOM 706 N N . VAL A 1 92 ? 13.835 -3.645 -1.269 1.00 94.06 92 VAL A N 1
ATOM 707 C CA . VAL A 1 92 ? 13.336 -4.988 -1.566 1.00 94.06 92 VAL A CA 1
ATOM 708 C C . VAL A 1 92 ? 13.072 -5.047 -3.052 1.00 94.06 92 VAL A C 1
ATOM 710 O O . VAL A 1 92 ? 12.004 -4.676 -3.507 1.00 94.06 92 VAL A O 1
ATOM 713 N N . GLN A 1 93 ? 14.047 -5.511 -3.830 1.00 94.00 93 GLN A N 1
ATOM 714 C CA . GLN A 1 93 ? 13.882 -5.547 -5.286 1.00 94.00 93 GLN A CA 1
ATOM 715 C C . GLN A 1 93 ? 12.778 -6.516 -5.719 1.00 94.00 93 GLN A C 1
ATOM 717 O O . GLN A 1 93 ? 12.050 -6.218 -6.662 1.00 94.00 93 GLN A O 1
ATOM 722 N N . GLY A 1 94 ? 12.637 -7.652 -5.029 1.00 95.00 94 GLY A N 1
ATOM 723 C CA . GLY A 1 94 ? 11.696 -8.708 -5.400 1.00 95.00 94 GLY A CA 1
ATOM 724 C C . GLY A 1 94 ? 11.962 -9.296 -6.790 1.00 95.00 94 GLY A C 1
ATOM 725 O O . GLY A 1 94 ? 12.980 -9.024 -7.427 1.00 95.00 94 GLY A O 1
ATOM 726 N N . ASP A 1 95 ? 11.018 -10.101 -7.264 1.00 96.69 95 ASP A N 1
ATOM 727 C CA . ASP A 1 95 ? 11.027 -10.712 -8.589 1.00 96.69 95 ASP A CA 1
ATOM 728 C C . ASP A 1 95 ? 9.976 -10.041 -9.501 1.00 96.69 95 ASP A C 1
ATOM 730 O O . ASP A 1 95 ? 8.906 -9.627 -9.038 1.00 96.69 95 ASP A O 1
ATOM 734 N N . PRO A 1 96 ? 10.244 -9.922 -10.813 1.00 96.12 96 PRO A N 1
ATOM 735 C CA . PRO A 1 96 ? 9.333 -9.266 -11.743 1.00 96.12 96 PRO A CA 1
ATOM 736 C C . PRO A 1 96 ? 7.975 -9.973 -11.821 1.00 96.12 96 PRO A C 1
ATOM 738 O O . PRO A 1 96 ? 7.887 -11.195 -11.932 1.00 96.12 96 PRO A O 1
ATOM 741 N N . ASN A 1 97 ? 6.910 -9.174 -11.849 1.00 97.12 97 ASN A N 1
ATOM 742 C CA . ASN A 1 97 ? 5.496 -9.564 -11.877 1.00 97.12 97 ASN A CA 1
ATOM 743 C C . ASN A 1 97 ? 4.988 -10.312 -10.636 1.00 97.12 97 ASN A C 1
ATOM 745 O O . ASN A 1 97 ? 3.817 -10.708 -10.616 1.00 97.12 97 ASN A O 1
ATOM 749 N N . LYS A 1 98 ? 5.819 -10.471 -9.602 1.00 98.31 98 LYS A N 1
ATOM 750 C CA . LYS A 1 98 ? 5.400 -11.020 -8.313 1.00 98.31 98 LYS A CA 1
ATOM 751 C C . LYS A 1 98 ? 4.703 -9.972 -7.462 1.00 98.31 98 LYS A C 1
ATOM 753 O O . LYS A 1 98 ? 4.776 -8.771 -7.734 1.00 98.31 98 LYS A O 1
ATOM 758 N N . ILE A 1 99 ? 3.968 -10.454 -6.471 1.00 98.69 99 ILE A N 1
ATOM 759 C CA . ILE A 1 99 ? 3.170 -9.630 -5.576 1.00 98.69 99 ILE A CA 1
ATOM 760 C C . ILE A 1 99 ? 3.682 -9.868 -4.171 1.00 98.69 99 ILE A C 1
ATOM 762 O O . ILE A 1 99 ? 3.830 -11.016 -3.766 1.00 98.69 99 ILE A O 1
ATOM 766 N N . TYR A 1 100 ? 3.953 -8.787 -3.452 1.00 98.62 100 TYR A N 1
ATOM 767 C CA . TYR A 1 100 ? 4.477 -8.841 -2.097 1.00 98.62 100 TYR A CA 1
ATOM 768 C C . TYR A 1 100 ? 3.550 -8.118 -1.133 1.00 98.62 100 TYR A C 1
ATOM 770 O O . TYR A 1 100 ? 3.000 -7.062 -1.463 1.00 98.62 100 TYR A O 1
ATOM 778 N N . ASN A 1 101 ? 3.409 -8.663 0.070 1.00 98.62 101 ASN A N 1
ATOM 779 C CA . ASN A 1 101 ? 2.704 -8.004 1.151 1.00 98.62 101 ASN A CA 1
ATOM 780 C C . ASN A 1 101 ? 3.517 -6.816 1.684 1.00 98.62 101 ASN A C 1
ATOM 782 O O . ASN A 1 101 ? 4.647 -6.963 2.155 1.00 98.62 101 ASN A O 1
ATOM 786 N N . ILE A 1 102 ? 2.925 -5.629 1.616 1.00 98.31 102 ILE A N 1
ATOM 787 C CA . ILE A 1 102 ? 3.500 -4.378 2.105 1.00 98.31 102 ILE A CA 1
ATOM 788 C C . ILE A 1 102 ? 3.159 -4.191 3.577 1.00 98.31 102 ILE A C 1
ATOM 790 O O . ILE A 1 102 ? 4.046 -3.952 4.393 1.00 98.31 102 ILE A O 1
ATOM 794 N N . LEU A 1 103 ? 1.882 -4.300 3.917 1.00 98.06 103 LEU A N 1
ATOM 795 C CA . LEU A 1 103 ? 1.381 -4.117 5.270 1.00 98.06 103 LEU A CA 1
ATOM 796 C C . LEU A 1 103 ? 0.228 -5.090 5.489 1.00 98.06 103 LEU A C 1
ATOM 798 O O . LEU A 1 103 ? -0.739 -5.089 4.732 1.00 98.06 103 LEU A O 1
ATOM 802 N N . SER A 1 104 ? 0.342 -5.908 6.523 1.00 97.88 104 SER A N 1
ATOM 803 C CA . SER A 1 104 ? -0.704 -6.808 6.985 1.00 97.88 104 SER A CA 1
ATOM 804 C C . SER A 1 104 ? -0.971 -6.507 8.445 1.00 97.88 104 SER A C 1
ATOM 806 O O . SER A 1 104 ? -0.047 -6.497 9.257 1.00 97.88 104 SER A O 1
ATOM 808 N N . ASP A 1 105 ? -2.226 -6.260 8.762 1.00 96.06 105 ASP A N 1
ATOM 809 C CA . ASP A 1 105 ? -2.747 -6.108 10.109 1.00 96.06 105 ASP A CA 1
ATOM 810 C C . ASP A 1 105 ? -4.132 -6.754 10.179 1.00 96.06 105 ASP A C 1
ATOM 812 O O . ASP A 1 105 ? -4.664 -7.149 9.139 1.00 96.06 105 ASP A O 1
ATOM 816 N N . LYS A 1 106 ? -4.737 -6.846 11.363 1.00 94.56 106 LYS A N 1
ATOM 817 C CA . LYS A 1 106 ? -5.999 -7.574 11.567 1.00 94.56 106 LYS A CA 1
ATOM 818 C C . LYS A 1 106 ? -7.080 -7.222 10.546 1.00 94.56 106 LYS A C 1
ATOM 820 O O . LYS A 1 106 ? -7.635 -8.112 9.906 1.00 94.56 106 LYS A O 1
ATOM 825 N N . ASP A 1 107 ? -7.318 -5.924 10.359 1.00 93.75 107 ASP A N 1
ATOM 826 C CA . ASP A 1 107 ? -8.388 -5.391 9.510 1.00 93.75 107 ASP A CA 1
ATOM 827 C C . ASP A 1 107 ? -7.868 -4.791 8.186 1.00 93.75 107 ASP A C 1
ATOM 829 O O . ASP A 1 107 ? -8.631 -4.168 7.439 1.00 93.75 107 ASP A O 1
ATOM 833 N N . LEU A 1 108 ? -6.575 -4.958 7.875 1.00 97.31 108 LEU A N 1
ATOM 834 C CA . LEU A 1 108 ? -5.922 -4.365 6.706 1.00 97.31 108 LEU A CA 1
ATOM 835 C C . LEU A 1 108 ? -4.959 -5.346 6.030 1.00 97.31 108 LEU A C 1
ATOM 837 O O . LEU A 1 108 ? -3.974 -5.768 6.622 1.00 97.31 108 LEU A O 1
ATOM 841 N N . GLN A 1 109 ? -5.169 -5.607 4.743 1.00 98.19 109 GLN A N 1
ATOM 842 C CA . GLN A 1 109 ? -4.174 -6.261 3.890 1.00 98.19 109 GLN A CA 1
ATOM 843 C C . GLN A 1 109 ? -3.779 -5.299 2.782 1.00 98.19 109 GLN A C 1
ATOM 845 O O . GLN A 1 109 ? -4.651 -4.806 2.079 1.00 98.19 109 GLN A O 1
ATOM 850 N N . PHE A 1 110 ? -2.494 -5.033 2.594 1.00 98.69 110 PHE A N 1
ATOM 851 C CA . PHE A 1 110 ? -1.981 -4.174 1.533 1.00 98.69 110 PHE A CA 1
ATOM 852 C C . PHE A 1 110 ? -0.840 -4.889 0.815 1.00 98.69 110 PHE A C 1
ATOM 854 O O . PHE A 1 110 ? 0.223 -5.120 1.387 1.00 98.69 110 PHE A O 1
ATOM 861 N N . ASN A 1 111 ? -1.060 -5.202 -0.459 1.00 98.81 111 ASN A N 1
ATOM 862 C CA . ASN A 1 111 ? -0.117 -5.875 -1.336 1.00 98.81 111 ASN A CA 1
ATOM 863 C C . ASN A 1 111 ? 0.279 -4.985 -2.521 1.00 98.81 111 ASN A C 1
ATOM 865 O O . ASN A 1 111 ? -0.492 -4.131 -2.971 1.00 98.81 111 ASN A O 1
ATOM 869 N N . ALA A 1 112 ? 1.462 -5.237 -3.078 1.00 98.62 112 ALA A N 1
ATOM 870 C CA . ALA A 1 112 ? 1.962 -4.552 -4.261 1.00 98.62 112 ALA A CA 1
ATOM 871 C C . ALA A 1 112 ? 2.482 -5.530 -5.308 1.00 98.62 112 ALA A C 1
ATOM 873 O O . ALA A 1 112 ? 3.288 -6.406 -4.997 1.00 98.62 112 ALA A O 1
ATOM 874 N N . ARG A 1 113 ? 2.086 -5.334 -6.569 1.00 98.50 113 ARG A N 1
ATOM 875 C CA . ARG A 1 113 ? 2.719 -6.002 -7.708 1.00 98.50 113 ARG A CA 1
ATOM 876 C C . ARG A 1 113 ? 3.962 -5.237 -8.129 1.00 98.50 113 ARG A C 1
ATOM 878 O O . ARG A 1 113 ? 3.894 -4.054 -8.482 1.00 98.50 113 ARG A O 1
ATOM 885 N N . PHE A 1 114 ? 5.081 -5.944 -8.159 1.00 97.69 114 PHE A N 1
ATOM 886 C CA . PHE A 1 114 ? 6.345 -5.423 -8.653 1.00 97.69 114 PHE A CA 1
ATOM 887 C C . PHE A 1 114 ? 6.429 -5.693 -10.149 1.00 97.69 114 PHE A C 1
ATOM 889 O O . PHE A 1 114 ? 6.313 -6.830 -10.594 1.00 97.69 114 PHE A O 1
ATOM 896 N N . LEU A 1 115 ? 6.583 -4.644 -10.949 1.00 95.88 115 LEU A N 1
ATOM 897 C CA . LEU A 1 115 ? 6.683 -4.734 -12.401 1.00 95.88 115 LEU A CA 1
ATOM 898 C C . LEU A 1 115 ? 8.134 -4.550 -12.844 1.00 95.88 115 LEU A C 1
ATOM 900 O O . LEU A 1 115 ? 8.854 -3.773 -12.215 1.00 95.88 115 LEU A O 1
ATOM 904 N N . PRO A 1 116 ? 8.552 -5.187 -13.953 1.00 93.94 116 PRO A N 1
ATOM 905 C CA . PRO A 1 116 ? 9.862 -4.942 -14.531 1.00 93.94 116 PRO A CA 1
ATOM 906 C C . PRO A 1 116 ? 10.092 -3.452 -14.787 1.00 93.94 116 PRO A C 1
ATOM 908 O O . PRO A 1 116 ? 9.239 -2.757 -15.354 1.00 93.94 116 PRO A O 1
ATOM 911 N N . PHE A 1 117 ? 11.273 -2.980 -14.411 1.00 89.56 117 PHE A N 1
ATOM 912 C CA . PHE A 1 117 ? 11.789 -1.683 -14.818 1.00 89.56 117 PHE A CA 1
ATOM 913 C C . PHE A 1 117 ? 12.645 -1.834 -16.084 1.00 89.56 117 PHE A C 1
ATOM 915 O O . PHE A 1 117 ? 13.111 -2.926 -16.405 1.00 89.56 117 PHE A O 1
ATOM 922 N N . PHE A 1 118 ? 12.882 -0.747 -16.827 1.00 83.69 118 PHE A N 1
ATOM 923 C CA . PHE A 1 118 ? 13.687 -0.823 -18.061 1.00 83.69 118 PHE A CA 1
ATOM 924 C C . PHE A 1 118 ? 15.148 -1.237 -17.776 1.00 83.69 118 PHE A C 1
ATOM 926 O O . PHE A 1 118 ? 15.827 -1.775 -18.651 1.00 83.69 118 PHE A O 1
ATOM 933 N N . LYS A 1 119 ? 15.649 -0.988 -16.557 1.00 83.69 119 LYS A N 1
ATOM 934 C CA . LYS A 1 119 ? 16.968 -1.443 -16.112 1.00 83.69 119 LYS A CA 1
ATOM 935 C C . LYS A 1 119 ? 16.876 -2.912 -15.706 1.00 83.69 119 LYS A C 1
ATOM 937 O O . LYS A 1 119 ? 16.119 -3.266 -14.806 1.00 83.69 119 LYS A O 1
ATOM 942 N N . LYS A 1 120 ? 17.692 -3.762 -16.336 1.00 86.25 120 LYS A N 1
ATOM 943 C CA . LYS A 1 120 ? 17.754 -5.199 -16.034 1.00 86.25 120 LYS A CA 1
ATOM 944 C C . LYS A 1 120 ? 17.958 -5.437 -14.532 1.00 86.25 120 LYS A C 1
ATOM 946 O O . LYS A 1 120 ? 18.909 -4.917 -13.953 1.00 86.25 120 LYS A O 1
ATOM 951 N N . GLY A 1 121 ? 17.088 -6.257 -13.945 1.00 85.31 121 GLY A N 1
ATOM 952 C CA . GLY A 1 121 ? 17.150 -6.646 -12.533 1.00 85.31 121 GLY A CA 1
ATOM 953 C C . GLY A 1 121 ? 16.560 -5.632 -11.551 1.00 85.31 121 GLY A C 1
ATOM 954 O O . GLY A 1 121 ? 16.595 -5.897 -10.357 1.00 85.31 121 GLY A O 1
ATOM 955 N N . ALA A 1 122 ? 16.028 -4.505 -12.030 1.00 91.19 122 ALA A N 1
ATOM 956 C CA . ALA A 1 122 ? 15.265 -3.574 -11.210 1.00 91.19 122 ALA A CA 1
ATOM 957 C C . ALA A 1 122 ? 13.765 -3.768 -11.453 1.00 91.19 122 ALA A C 1
ATOM 959 O O . ALA A 1 122 ? 13.329 -4.028 -12.580 1.00 91.19 122 ALA A O 1
ATOM 960 N N . ASN A 1 123 ? 12.986 -3.597 -10.394 1.00 95.06 123 ASN A N 1
ATOM 961 C CA . ASN A 1 123 ? 11.531 -3.572 -10.459 1.00 95.06 123 ASN A CA 1
ATOM 962 C C . ASN A 1 123 ? 11.013 -2.208 -10.016 1.00 95.06 123 ASN A C 1
ATOM 964 O O . ASN A 1 123 ? 11.783 -1.379 -9.551 1.00 95.06 123 ASN A O 1
ATOM 968 N N . ILE A 1 124 ? 9.715 -1.977 -10.178 1.00 95.31 124 ILE A N 1
ATOM 969 C CA . ILE A 1 124 ? 8.992 -0.830 -9.627 1.00 95.31 124 ILE A CA 1
ATOM 970 C C . ILE A 1 124 ? 7.631 -1.269 -9.100 1.00 95.31 124 ILE A C 1
ATOM 972 O O . ILE A 1 124 ? 7.066 -2.258 -9.570 1.00 95.31 124 ILE A O 1
ATOM 976 N N . MET A 1 125 ? 7.060 -0.510 -8.172 1.00 96.69 125 MET A N 1
ATOM 977 C CA . MET A 1 125 ? 5.691 -0.741 -7.709 1.00 96.69 125 MET A CA 1
ATOM 978 C C . MET A 1 125 ? 4.681 -0.254 -8.751 1.00 96.69 125 MET A C 1
ATOM 980 O O . MET A 1 125 ? 4.620 0.930 -9.083 1.00 96.69 125 MET A O 1
ATOM 984 N N . GLY A 1 126 ? 3.928 -1.188 -9.334 1.00 96.81 126 GLY A N 1
ATOM 985 C CA . GLY A 1 126 ? 3.071 -0.910 -10.489 1.00 96.81 126 GLY A CA 1
ATOM 986 C C . GLY A 1 126 ? 1.576 -1.015 -10.226 1.00 96.81 126 GLY A C 1
ATOM 987 O O . GLY A 1 126 ? 0.793 -0.320 -10.875 1.00 96.81 126 GLY A O 1
ATOM 988 N N . GLU A 1 127 ? 1.180 -1.876 -9.294 1.00 98.25 127 GLU A N 1
ATOM 989 C CA . GLU A 1 127 ? -0.212 -2.063 -8.889 1.00 98.25 127 GLU A CA 1
ATOM 990 C C . GLU A 1 127 ? -0.265 -2.262 -7.378 1.00 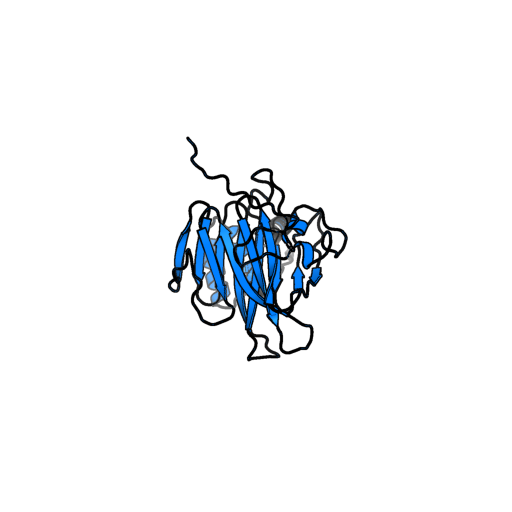98.25 127 GLU A C 1
ATOM 992 O O . GLU A 1 127 ? 0.601 -2.937 -6.821 1.00 98.25 127 GLU A O 1
ATOM 997 N N . PHE A 1 128 ? -1.293 -1.719 -6.737 1.00 98.75 128 PHE A N 1
ATOM 998 C CA . PHE A 1 128 ? -1.589 -1.948 -5.328 1.00 98.75 128 PHE A CA 1
ATOM 999 C C . PHE A 1 128 ? -2.979 -2.547 -5.178 1.00 98.75 128 PHE A C 1
ATOM 1001 O O . PHE A 1 128 ? -3.910 -2.108 -5.855 1.00 98.75 128 PHE A O 1
ATOM 1008 N N . GLY A 1 129 ? -3.109 -3.519 -4.277 1.00 98.75 129 GLY A N 1
ATOM 1009 C CA . GLY A 1 129 ? -4.395 -4.020 -3.801 1.00 98.75 129 GLY A CA 1
ATOM 1010 C C . GLY A 1 129 ? -4.462 -3.933 -2.293 1.00 98.75 129 GLY A C 1
ATOM 1011 O O . GLY A 1 129 ? -3.497 -4.248 -1.597 1.00 98.75 129 GLY A O 1
ATOM 1012 N N . ILE A 1 130 ? -5.603 -3.469 -1.804 1.00 98.75 130 ILE A N 1
ATOM 1013 C CA . ILE A 1 130 ? -5.865 -3.268 -0.391 1.00 98.75 130 ILE A CA 1
ATOM 1014 C C . ILE A 1 130 ? -7.182 -3.959 -0.032 1.00 98.75 130 ILE A C 1
ATOM 1016 O O . ILE A 1 130 ? -8.173 -3.781 -0.738 1.00 98.75 130 ILE A O 1
ATOM 1020 N N . LYS A 1 131 ? -7.216 -4.714 1.068 1.00 98.19 131 LYS A N 1
ATOM 1021 C CA . LYS A 1 131 ? -8.447 -5.192 1.708 1.00 98.19 131 LYS A CA 1
ATOM 1022 C C . LYS A 1 131 ? -8.661 -4.453 3.019 1.00 98.19 131 LYS A C 1
ATOM 1024 O O . LYS A 1 131 ? -7.727 -4.330 3.808 1.00 98.19 131 LYS A O 1
ATOM 1029 N N . ILE A 1 132 ? -9.888 -3.991 3.240 1.00 96.88 132 ILE A N 1
ATOM 1030 C CA . ILE A 1 132 ? -10.358 -3.412 4.506 1.00 96.88 132 ILE A CA 1
ATOM 1031 C C . ILE A 1 132 ? -11.701 -4.057 4.823 1.00 96.88 132 ILE A C 1
ATOM 1033 O O . ILE A 1 132 ? -12.675 -3.835 4.094 1.00 96.88 132 ILE A O 1
ATOM 1037 N N . GLY A 1 133 ? -11.749 -4.878 5.874 1.00 91.44 133 GLY A N 1
ATOM 1038 C CA . GLY A 1 133 ? -12.901 -5.746 6.125 1.00 91.44 133 GLY A CA 1
ATOM 1039 C C . GLY A 1 133 ? -13.244 -6.559 4.870 1.00 91.44 133 GLY A C 1
ATOM 1040 O O . GLY A 1 133 ? -12.370 -7.166 4.262 1.00 91.44 133 GLY A O 1
ATOM 1041 N N . SER A 1 134 ? -14.495 -6.509 4.414 1.00 92.56 134 SER A N 1
ATOM 1042 C CA . SER A 1 134 ? -14.946 -7.190 3.187 1.00 92.56 134 SER A CA 1
ATOM 1043 C C . SER A 1 134 ? -14.655 -6.440 1.877 1.00 92.56 134 SER A C 1
ATOM 1045 O O . SER A 1 134 ? -14.933 -6.958 0.796 1.00 92.56 134 SER A O 1
ATOM 1047 N N . SER A 1 135 ? -14.137 -5.210 1.944 1.00 97.38 135 SER A N 1
ATOM 1048 C CA . SER A 1 135 ? -13.953 -4.358 0.766 1.00 97.38 135 SER A CA 1
ATOM 1049 C C . SER A 1 135 ? -12.564 -4.498 0.157 1.00 97.38 135 SER A C 1
ATOM 1051 O O . SER A 1 135 ? -11.565 -4.519 0.870 1.00 97.38 135 SER A O 1
ATOM 1053 N N . THR A 1 136 ? -12.499 -4.508 -1.173 1.00 98.50 136 THR A N 1
ATOM 1054 C CA . THR A 1 136 ? -11.257 -4.530 -1.956 1.00 98.50 136 THR A CA 1
ATOM 1055 C C . THR A 1 136 ? -11.056 -3.201 -2.674 1.00 98.50 136 THR A C 1
ATOM 1057 O O . THR A 1 136 ? -11.989 -2.701 -3.306 1.00 98.50 136 THR A O 1
ATOM 1060 N N . ILE A 1 137 ? -9.843 -2.662 -2.646 1.00 98.81 137 ILE A N 1
ATOM 1061 C CA . ILE A 1 137 ? -9.430 -1.467 -3.379 1.00 98.81 137 ILE A CA 1
ATOM 1062 C C . ILE A 1 137 ? -8.252 -1.833 -4.271 1.00 98.81 137 ILE A C 1
ATOM 1064 O O . ILE A 1 137 ? -7.292 -2.411 -3.774 1.00 98.81 137 ILE A O 1
ATOM 1068 N N . ASP A 1 138 ? -8.275 -1.458 -5.548 1.00 98.75 138 ASP A N 1
ATOM 1069 C CA . ASP A 1 138 ? -7.090 -1.559 -6.401 1.00 98.75 138 ASP A CA 1
ATOM 1070 C C . ASP A 1 138 ? -6.790 -0.279 -7.172 1.00 98.75 138 ASP A C 1
ATOM 1072 O O . ASP A 1 138 ? -7.680 0.502 -7.517 1.00 98.75 138 ASP A O 1
ATOM 1076 N N . ILE A 1 139 ? -5.503 -0.065 -7.423 1.00 98.50 139 ILE A N 1
ATOM 1077 C CA . ILE A 1 139 ? -4.990 1.048 -8.214 1.00 98.50 139 ILE A CA 1
ATOM 1078 C C . ILE A 1 139 ? -3.779 0.597 -9.024 1.00 98.50 139 ILE A C 1
ATOM 1080 O O . ILE A 1 139 ? -2.947 -0.185 -8.563 1.00 98.50 139 ILE A O 1
ATOM 1084 N N . LYS A 1 140 ? -3.677 1.123 -10.245 1.00 97.75 140 LYS A N 1
ATOM 1085 C CA . LYS A 1 140 ? -2.576 0.882 -11.176 1.00 97.75 140 LYS A CA 1
ATOM 1086 C C . LYS A 1 140 ? -1.811 2.170 -11.457 1.00 97.75 140 LYS A C 1
ATOM 1088 O O . LYS A 1 140 ? -2.362 3.270 -11.371 1.00 97.75 140 LYS A O 1
ATOM 1093 N N . ARG A 1 141 ? -0.546 2.021 -11.855 1.00 95.69 141 ARG A N 1
ATOM 1094 C CA . ARG A 1 141 ? 0.339 3.119 -12.288 1.00 95.69 141 ARG A CA 1
ATOM 1095 C C . ARG A 1 141 ? -0.123 3.862 -13.551 1.00 95.69 141 ARG A C 1
ATOM 1097 O O . ARG A 1 141 ? 0.408 4.929 -13.857 1.00 95.69 141 ARG A O 1
ATOM 1104 N N . ASP A 1 142 ? -1.038 3.278 -14.324 1.00 93.88 142 ASP A N 1
ATOM 1105 C CA . ASP A 1 142 ? -1.614 3.902 -15.518 1.00 93.88 142 ASP A CA 1
ATOM 1106 C C . ASP A 1 142 ? -2.723 4.910 -15.156 1.00 93.88 142 ASP A C 1
ATOM 1108 O O . ASP A 1 142 ? -2.970 5.191 -13.984 1.00 93.88 142 ASP A O 1
ATOM 1112 N N . ASP A 1 143 ? -3.367 5.494 -16.168 1.00 93.19 143 ASP A N 1
ATOM 1113 C CA . ASP A 1 143 ? -4.430 6.494 -15.988 1.00 93.19 143 ASP A CA 1
ATOM 1114 C C . ASP A 1 143 ? -5.807 5.889 -15.655 1.00 93.19 143 ASP A C 1
ATOM 1116 O O . ASP A 1 143 ? -6.791 6.626 -15.564 1.00 93.19 143 ASP A O 1
ATOM 1120 N N . SER A 1 144 ? -5.916 4.567 -15.463 1.00 96.94 144 SER A N 1
ATOM 1121 C CA . SER A 1 144 ? -7.197 3.953 -15.105 1.00 96.94 144 SER A CA 1
ATOM 1122 C C . SER A 1 144 ? -7.667 4.418 -13.719 1.00 96.94 144 SER A C 1
ATOM 1124 O O . SER A 1 144 ? -6.852 4.560 -12.802 1.00 96.94 144 SER A O 1
ATOM 1126 N N . PRO A 1 145 ? -8.973 4.674 -13.517 1.00 98.12 145 PRO A N 1
ATOM 1127 C CA . PRO A 1 145 ? -9.494 4.998 -12.196 1.00 98.12 145 PRO A CA 1
ATOM 1128 C C . PRO A 1 145 ? -9.196 3.877 -11.191 1.00 98.12 145 PRO A C 1
ATOM 1130 O O . PRO A 1 145 ? -9.315 2.701 -11.552 1.00 98.12 145 PRO A O 1
ATOM 1133 N N . PRO A 1 146 ? -8.871 4.207 -9.928 1.00 98.56 146 PRO A N 1
ATOM 1134 C CA . PRO A 1 146 ? -8.894 3.228 -8.851 1.00 98.56 146 PRO A CA 1
ATOM 1135 C C . PRO A 1 146 ? -10.264 2.555 -8.783 1.00 98.56 146 PRO A C 1
ATOM 1137 O O . PRO A 1 146 ? -11.282 3.165 -9.128 1.00 98.56 146 PRO A O 1
ATOM 1140 N N . ARG A 1 147 ? -10.308 1.308 -8.323 1.00 98.81 147 ARG A N 1
ATOM 1141 C CA . ARG A 1 147 ? -11.562 0.575 -8.148 1.00 98.81 147 ARG A CA 1
ATOM 1142 C C . ARG A 1 147 ? -11.794 0.250 -6.688 1.00 98.81 147 ARG A C 1
ATOM 1144 O O . ARG A 1 147 ? -10.857 -0.080 -5.971 1.00 98.81 147 ARG A O 1
ATOM 1151 N N . VAL A 1 148 ? -13.058 0.282 -6.282 1.00 98.75 148 VAL A N 1
ATOM 1152 C CA . VAL A 1 148 ? -13.532 -0.259 -5.006 1.00 98.75 148 VAL A CA 1
ATOM 1153 C C . VAL A 1 148 ? -14.565 -1.333 -5.318 1.00 98.75 148 VAL A C 1
ATOM 1155 O O . VAL A 1 148 ? -15.528 -1.081 -6.040 1.00 98.75 148 VAL A O 1
ATOM 1158 N N . ASN A 1 149 ? -14.355 -2.549 -4.816 1.00 98.25 149 ASN A N 1
ATOM 1159 C CA . ASN A 1 149 ? -15.197 -3.722 -5.079 1.00 98.25 149 ASN A CA 1
ATOM 1160 C C . ASN A 1 149 ? -15.454 -3.924 -6.585 1.00 98.25 149 ASN A C 1
ATOM 1162 O O . ASN A 1 149 ? -16.597 -4.046 -7.029 1.00 98.25 149 ASN A O 1
ATOM 1166 N N . ASN A 1 150 ? -14.373 -3.888 -7.377 1.00 98.31 150 ASN A N 1
ATOM 1167 C CA . ASN A 1 150 ? -14.361 -3.967 -8.845 1.00 98.31 150 ASN A CA 1
ATOM 1168 C C . ASN A 1 150 ? -15.110 -2.848 -9.594 1.00 98.31 150 ASN A C 1
ATOM 1170 O O . ASN A 1 150 ? -15.219 -2.905 -10.819 1.00 98.31 150 ASN A O 1
ATOM 1174 N N . LYS A 1 151 ? -15.590 -1.805 -8.908 1.00 98.62 151 LYS A N 1
ATOM 1175 C CA . LYS A 1 151 ? -16.244 -0.652 -9.538 1.00 98.62 151 LYS A CA 1
ATOM 1176 C C . LYS A 1 151 ? -15.270 0.525 -9.623 1.00 98.62 151 LYS A C 1
ATOM 1178 O O . LYS A 1 151 ? -14.696 0.881 -8.595 1.00 98.62 151 LYS A O 1
ATOM 1183 N N . PRO A 1 152 ? -15.067 1.132 -10.807 1.00 98.56 152 PRO A N 1
ATOM 1184 C CA . PRO A 1 152 ? -14.206 2.303 -10.940 1.00 98.56 152 PRO A CA 1
ATOM 1185 C C . PRO A 1 152 ? -14.777 3.489 -10.163 1.00 98.56 152 PRO A C 1
ATOM 1187 O O . PRO A 1 152 ? -15.977 3.757 -10.228 1.00 98.56 152 PRO A O 1
ATOM 1190 N N . MET A 1 153 ? -13.902 4.196 -9.454 1.00 98.56 153 MET A N 1
ATOM 1191 C CA . MET A 1 153 ? -14.234 5.439 -8.767 1.00 98.56 153 MET A CA 1
ATOM 1192 C C . MET A 1 153 ? -14.390 6.593 -9.761 1.00 98.56 153 MET A C 1
ATOM 1194 O O . MET A 1 153 ? -13.772 6.612 -10.829 1.00 98.56 153 MET A O 1
ATOM 1198 N N . LYS A 1 154 ? -15.178 7.597 -9.386 1.00 98.31 154 LYS A N 1
ATOM 1199 C CA . LYS A 1 154 ? -15.227 8.905 -10.046 1.00 98.31 154 LYS A CA 1
ATOM 1200 C C . LYS A 1 154 ? -14.208 9.851 -9.415 1.00 98.31 154 LYS A C 1
ATOM 1202 O O . LYS A 1 154 ? -13.874 9.732 -8.239 1.00 98.31 154 LYS A O 1
ATOM 1207 N N . LEU A 1 155 ? -13.716 10.805 -10.202 1.00 96.06 155 LEU A N 1
ATOM 1208 C CA . LEU A 1 155 ? -12.840 11.855 -9.685 1.00 96.06 155 LEU A CA 1
ATOM 1209 C C . LEU A 1 155 ? -13.551 12.629 -8.561 1.00 96.06 155 LEU A C 1
ATOM 1211 O O . LEU A 1 155 ? -14.740 12.919 -8.678 1.00 96.06 155 LEU A O 1
ATOM 1215 N N . ASP A 1 156 ? -12.816 12.925 -7.489 1.00 94.44 156 ASP A N 1
ATOM 1216 C CA . ASP A 1 156 ? -13.274 13.577 -6.253 1.00 94.44 156 ASP A CA 1
ATOM 1217 C C . ASP A 1 156 ? -14.322 12.782 -5.452 1.00 94.44 156 ASP A C 1
ATOM 1219 O O . ASP A 1 156 ? -14.924 13.291 -4.503 1.00 94.44 156 ASP A O 1
ATOM 1223 N N . GLU A 1 157 ? -14.529 11.507 -5.792 1.00 97.81 157 GLU A N 1
ATOM 1224 C CA . GLU A 1 157 ? -15.433 10.626 -5.064 1.00 97.81 157 GLU A CA 1
ATOM 1225 C C . GLU A 1 157 ? -14.841 10.192 -3.720 1.00 97.81 157 GLU A C 1
ATOM 1227 O O . GLU A 1 157 ? -13.654 9.871 -3.600 1.00 97.81 157 GLU A O 1
ATOM 1232 N N . ILE A 1 158 ? -15.717 10.130 -2.715 1.00 98.12 158 ILE A N 1
ATOM 1233 C CA . ILE A 1 158 ? -15.442 9.562 -1.398 1.00 98.12 158 ILE A CA 1
ATOM 1234 C C . ILE A 1 158 ? -16.390 8.384 -1.188 1.00 98.12 158 ILE A C 1
ATOM 1236 O O . ILE A 1 158 ? -17.605 8.565 -1.097 1.00 98.12 158 ILE A O 1
ATOM 1240 N N . ILE A 1 159 ? -15.834 7.185 -1.054 1.00 98.31 159 ILE A N 1
ATOM 1241 C CA . ILE A 1 159 ? -16.573 5.961 -0.747 1.00 98.31 159 ILE A CA 1
ATOM 1242 C C . ILE A 1 159 ? -16.353 5.628 0.730 1.00 98.31 159 ILE A C 1
ATOM 1244 O O . ILE A 1 159 ? -15.218 5.474 1.185 1.00 98.31 159 ILE A O 1
ATOM 1248 N N . ARG A 1 160 ? -17.445 5.526 1.495 1.00 98.12 160 ARG A N 1
ATOM 1249 C CA . ARG A 1 160 ? -17.412 5.031 2.878 1.00 98.12 160 ARG A CA 1
ATOM 1250 C C . ARG A 1 160 ? -17.432 3.508 2.869 1.00 98.12 160 ARG A C 1
ATOM 1252 O O . ARG A 1 160 ? -18.257 2.913 2.182 1.00 98.12 160 ARG A O 1
ATOM 1259 N N . LEU A 1 161 ? -16.528 2.915 3.633 1.00 96.00 161 LEU A N 1
ATOM 1260 C CA . LEU A 1 161 ? -16.456 1.482 3.887 1.00 96.00 161 LEU A CA 1
ATOM 1261 C C . LEU A 1 161 ? -16.956 1.210 5.309 1.00 96.00 161 LEU A C 1
ATOM 1263 O O . LEU A 1 161 ? -17.177 2.145 6.079 1.00 96.00 161 LEU A O 1
ATOM 1267 N N . GLU A 1 162 ? -17.113 -0.062 5.663 1.00 92.19 162 GLU A N 1
ATOM 1268 C CA . GLU A 1 162 ? -17.465 -0.450 7.032 1.00 92.19 162 GLU A CA 1
ATOM 1269 C C . GLU A 1 162 ? -16.402 0.020 8.038 1.00 92.19 162 GLU A C 1
ATOM 1271 O O . GLU A 1 162 ? -16.718 0.737 8.986 1.00 92.19 162 GLU A O 1
ATOM 1276 N N . ASP A 1 163 ? -15.133 -0.302 7.770 1.00 91.62 163 ASP A N 1
ATOM 1277 C CA . ASP A 1 163 ? -14.007 -0.019 8.669 1.00 91.62 163 ASP A CA 1
ATOM 1278 C C . ASP A 1 163 ? -13.075 1.078 8.121 1.00 91.62 163 ASP A C 1
ATOM 1280 O O . ASP A 1 163 ? -11.873 1.120 8.402 1.00 91.62 163 ASP A O 1
ATOM 1284 N N . GLY A 1 164 ? -13.619 1.999 7.315 1.00 95.69 164 GLY A N 1
ATOM 1285 C CA . GLY A 1 164 ? -12.808 3.063 6.737 1.00 95.69 164 GLY A CA 1
ATOM 1286 C C . GLY A 1 164 ? -13.460 3.910 5.652 1.00 95.69 164 GLY A C 1
ATOM 1287 O O . GLY A 1 164 ? -14.677 4.023 5.523 1.00 95.69 164 GLY A O 1
ATOM 1288 N N . SER A 1 165 ? -12.616 4.551 4.852 1.00 98.12 165 SER A N 1
ATOM 1289 C CA . SER A 1 165 ? -13.033 5.319 3.679 1.00 98.12 165 SER A CA 1
ATOM 1290 C C . SER A 1 165 ? -11.929 5.380 2.634 1.00 98.12 165 SER A C 1
ATOM 1292 O O . SER A 1 165 ? -10.748 5.261 2.959 1.00 98.12 165 SER A O 1
ATOM 1294 N N . VAL A 1 166 ? -12.331 5.605 1.387 1.00 98.56 166 VAL A N 1
ATOM 1295 C CA . VAL A 1 166 ? -11.446 5.753 0.229 1.00 98.56 166 VAL A CA 1
ATOM 1296 C C . VAL A 1 166 ? -11.848 7.023 -0.504 1.00 98.56 166 VAL A C 1
ATOM 1298 O O . VAL A 1 166 ? -13.030 7.241 -0.753 1.00 98.56 166 VAL A O 1
ATOM 1301 N N . SER A 1 167 ? -10.891 7.889 -0.814 1.00 97.62 167 SER A N 1
ATOM 1302 C CA . SER A 1 167 ? -11.114 9.152 -1.525 1.00 97.62 167 SER A CA 1
ATOM 1303 C C . SER A 1 167 ? -10.133 9.281 -2.679 1.00 97.62 167 SER A C 1
ATOM 1305 O O . SER A 1 167 ? -8.938 9.049 -2.485 1.00 97.62 167 SER A O 1
ATOM 1307 N N . TRP A 1 168 ? -10.609 9.663 -3.863 1.00 97.69 168 TRP A N 1
ATOM 1308 C CA . TRP A 1 168 ? -9.758 9.778 -5.048 1.00 97.69 168 TRP A CA 1
ATOM 1309 C C . TRP A 1 168 ? -9.716 11.204 -5.600 1.00 97.69 168 TRP A C 1
ATOM 1311 O O . TRP A 1 168 ? -10.730 11.739 -6.024 1.00 97.69 168 TRP A O 1
ATOM 1321 N N . TYR A 1 169 ? -8.518 11.788 -5.662 1.00 94.19 169 TYR A N 1
ATOM 1322 C CA . TYR A 1 169 ? -8.259 13.157 -6.127 1.00 94.19 169 TYR A CA 1
ATOM 1323 C C . TYR A 1 169 ? -7.291 13.149 -7.324 1.00 94.19 169 TYR A C 1
ATOM 1325 O O . TYR A 1 169 ? -6.219 13.762 -7.312 1.00 94.19 169 TYR A O 1
ATOM 1333 N N . GLY A 1 170 ? -7.611 12.355 -8.349 1.00 91.44 170 GLY A N 1
ATOM 1334 C CA . GLY A 1 170 ? -6.867 12.291 -9.610 1.00 91.44 170 GLY A CA 1
ATOM 1335 C C . GLY A 1 170 ? -5.558 11.512 -9.499 1.00 91.44 170 GLY A C 1
ATOM 1336 O O . GLY A 1 170 ? -5.517 10.309 -9.753 1.00 91.44 170 GLY A O 1
ATOM 1337 N N . LYS A 1 171 ? -4.461 12.168 -9.118 1.00 89.12 171 LYS A N 1
ATOM 1338 C CA . LYS A 1 171 ? -3.173 11.473 -8.924 1.00 89.12 171 LYS A CA 1
ATOM 1339 C C . LYS A 1 171 ? -3.050 10.794 -7.566 1.00 89.12 171 LYS A C 1
ATOM 1341 O O . LYS A 1 171 ? -2.233 9.890 -7.441 1.00 89.12 171 LYS A O 1
ATOM 1346 N N . ASN A 1 172 ? -3.861 11.215 -6.595 1.00 94.12 172 ASN A N 1
ATOM 1347 C CA . ASN A 1 172 ? -3.765 10.770 -5.211 1.00 94.12 172 ASN A CA 1
ATOM 1348 C C . ASN A 1 172 ? -4.984 9.938 -4.815 1.00 94.12 172 ASN A C 1
ATOM 1350 O O . ASN A 1 172 ? -6.121 10.372 -5.011 1.00 94.12 172 ASN A O 1
ATOM 1354 N N . LEU A 1 173 ? -4.742 8.772 -4.227 1.00 97.69 173 LEU A N 1
ATOM 1355 C CA . LEU A 1 173 ? -5.742 7.943 -3.565 1.00 97.69 173 LEU A CA 1
ATOM 1356 C C . LEU A 1 173 ? -5.466 7.972 -2.060 1.00 97.69 173 LEU A C 1
ATOM 1358 O O . LEU A 1 173 ? -4.367 7.638 -1.624 1.00 97.69 173 LEU A O 1
ATOM 1362 N N . LEU A 1 174 ? -6.458 8.380 -1.274 1.00 98.25 174 LEU A N 1
ATOM 1363 C CA . LEU A 1 174 ? -6.380 8.433 0.181 1.00 98.25 174 LEU A CA 1
ATOM 1364 C C . LEU A 1 174 ? -7.294 7.369 0.777 1.00 98.25 174 LEU A C 1
ATOM 1366 O O . LEU A 1 174 ? -8.501 7.382 0.551 1.00 98.25 174 LEU A O 1
ATOM 1370 N N . ILE A 1 175 ? -6.720 6.483 1.575 1.00 98.44 175 ILE A N 1
ATOM 1371 C CA . ILE A 1 175 ? -7.421 5.418 2.281 1.00 98.44 175 ILE A CA 1
ATOM 1372 C C . ILE A 1 175 ? -7.263 5.679 3.775 1.00 98.44 175 ILE A C 1
ATOM 1374 O O . ILE A 1 175 ? -6.161 5.929 4.259 1.00 98.44 175 ILE A O 1
ATOM 1378 N N . LYS A 1 176 ? -8.363 5.645 4.521 1.00 97.06 176 LYS A N 1
ATOM 1379 C CA . LYS A 1 176 ? -8.351 5.799 5.978 1.00 97.06 176 LYS A CA 1
ATOM 1380 C C . LYS A 1 176 ? -9.010 4.598 6.616 1.00 97.06 176 LYS A C 1
ATOM 1382 O O . LYS A 1 176 ? -10.146 4.291 6.267 1.00 97.06 176 LYS A O 1
ATOM 1387 N N . THR A 1 177 ? 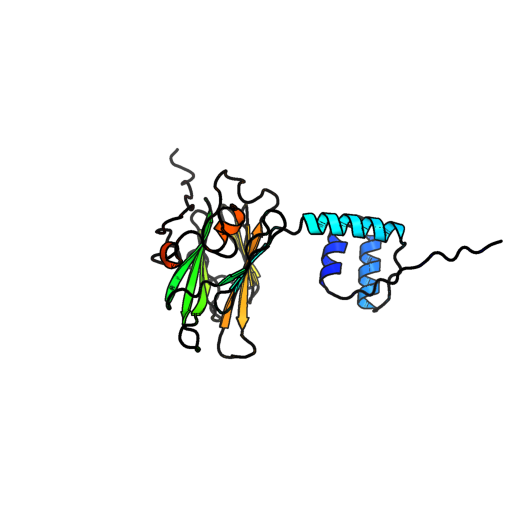-8.325 3.987 7.568 1.00 95.75 177 THR A N 1
ATOM 1388 C CA . THR A 1 177 ? -8.863 2.969 8.471 1.00 95.75 177 THR A CA 1
ATOM 1389 C C . THR A 1 177 ? -8.855 3.508 9.899 1.00 95.75 177 THR A C 1
ATOM 1391 O O . THR A 1 177 ? -8.539 4.678 10.144 1.00 95.75 177 THR A O 1
ATOM 1394 N N . LYS A 1 178 ? -9.207 2.654 10.858 1.00 92.88 178 LYS A N 1
ATOM 1395 C CA . LYS A 1 178 ? -9.121 2.960 12.286 1.00 92.88 178 LYS A CA 1
ATOM 1396 C C . LYS A 1 178 ? -7.685 3.282 12.728 1.00 92.88 178 LYS A C 1
ATOM 1398 O O . LYS A 1 178 ? -7.468 4.279 13.417 1.00 92.88 178 LYS A O 1
ATOM 1403 N N . GLU A 1 179 ? -6.708 2.515 12.255 1.00 92.94 179 GLU A N 1
ATOM 1404 C CA . GLU A 1 179 ? -5.304 2.606 12.686 1.00 92.94 179 GLU A CA 1
ATOM 1405 C C . GLU A 1 179 ? -4.394 3.328 11.694 1.00 92.94 179 GLU A C 1
ATOM 1407 O O . GLU A 1 179 ? -3.379 3.891 12.099 1.00 92.94 179 GLU A O 1
ATOM 1412 N N . TYR A 1 180 ? -4.771 3.387 10.415 1.00 95.75 180 TYR A N 1
ATOM 1413 C CA . TYR A 1 180 ? -3.894 3.873 9.356 1.00 95.75 180 TYR A CA 1
ATOM 1414 C C . TYR A 1 180 ? -4.538 4.965 8.503 1.00 95.75 180 TYR A C 1
ATOM 1416 O O . TYR A 1 180 ? -5.743 4.980 8.246 1.00 95.75 180 TYR A O 1
ATOM 1424 N N . SER A 1 181 ? -3.698 5.866 8.005 1.00 96.56 181 SER A N 1
ATOM 1425 C CA . SER A 1 181 ? -3.991 6.731 6.865 1.00 96.56 181 SER A CA 1
ATOM 1426 C C . SER A 1 181 ? -2.958 6.448 5.778 1.00 96.56 181 SER A C 1
ATOM 1428 O O . SER A 1 181 ? -1.769 6.688 5.982 1.00 96.56 181 SER A O 1
ATOM 1430 N N . ILE A 1 182 ? -3.404 5.924 4.639 1.00 98.19 182 ILE A N 1
ATOM 1431 C CA . ILE A 1 182 ? -2.562 5.519 3.512 1.00 98.19 182 ILE A CA 1
ATOM 1432 C C . ILE A 1 182 ? -2.806 6.487 2.357 1.00 98.19 182 ILE A C 1
ATOM 1434 O O . ILE A 1 182 ? -3.931 6.626 1.882 1.00 98.19 182 ILE A O 1
ATOM 1438 N N . SER A 1 183 ? -1.753 7.151 1.899 1.00 97.94 183 SER A N 1
ATOM 1439 C CA . SER A 1 183 ? -1.760 7.975 0.693 1.00 97.94 183 SER A CA 1
ATOM 1440 C C . SER A 1 183 ? -0.981 7.256 -0.392 1.00 97.94 183 SER A C 1
ATOM 1442 O O . SER A 1 183 ? 0.159 6.874 -0.154 1.00 97.94 183 SER A O 1
ATOM 1444 N N . ILE A 1 184 ? -1.572 7.103 -1.570 1.00 98.19 184 ILE A N 1
ATOM 1445 C CA . ILE A 1 184 ? -0.933 6.532 -2.756 1.00 98.19 184 ILE A CA 1
ATOM 1446 C C . ILE A 1 184 ? -0.907 7.602 -3.842 1.00 98.19 184 ILE A C 1
ATOM 1448 O O . ILE A 1 184 ? -1.948 8.204 -4.119 1.00 98.19 184 ILE A O 1
ATOM 1452 N N . SER A 1 185 ? 0.243 7.814 -4.476 1.00 96.31 185 SER A N 1
ATOM 1453 C CA . SER A 1 185 ? 0.387 8.740 -5.600 1.00 96.31 185 SER A CA 1
ATOM 1454 C C . SER A 1 185 ? 0.931 8.046 -6.846 1.00 96.31 185 SER A C 1
ATOM 1456 O O . SER A 1 185 ? 1.704 7.089 -6.782 1.00 96.31 185 SER A O 1
ATOM 1458 N N . ARG A 1 186 ? 0.484 8.522 -8.012 1.00 95.19 186 ARG A N 1
ATOM 1459 C CA . ARG A 1 186 ? 1.070 8.153 -9.305 1.00 95.19 186 ARG A CA 1
ATOM 1460 C C . ARG A 1 186 ? 2.216 9.092 -9.624 1.00 95.19 186 ARG A C 1
ATOM 1462 O O . ARG A 1 186 ? 1.979 10.264 -9.928 1.00 95.19 186 ARG A O 1
ATOM 1469 N N . GLU A 1 187 ? 3.418 8.543 -9.646 1.00 91.88 187 GLU A N 1
ATOM 1470 C CA . GLU A 1 187 ? 4.635 9.294 -9.907 1.00 91.88 187 GLU A CA 1
ATOM 1471 C C . GLU A 1 187 ? 5.243 8.933 -11.261 1.00 91.88 187 GLU A C 1
ATOM 1473 O O . GLU A 1 187 ? 5.076 7.834 -11.802 1.00 91.88 187 GLU A O 1
ATOM 1478 N N . GLN A 1 188 ? 5.955 9.899 -11.830 1.00 88.25 188 GLN A N 1
ATOM 1479 C CA . GLN A 1 188 ? 6.672 9.771 -13.092 1.00 88.25 188 GLN A CA 1
ATOM 1480 C C . GLN A 1 188 ? 8.129 10.129 -12.839 1.00 88.25 188 GLN A C 1
ATOM 1482 O O . GLN A 1 188 ? 8.433 11.210 -12.336 1.00 88.25 188 GLN A O 1
ATOM 1487 N N . LEU A 1 189 ? 9.040 9.228 -13.196 1.00 79.75 189 LEU A N 1
ATOM 1488 C CA . LEU A 1 189 ? 10.463 9.490 -13.014 1.00 79.75 189 LEU A CA 1
ATOM 1489 C C . LEU A 1 189 ? 10.923 10.552 -14.013 1.00 79.75 189 LEU A C 1
ATOM 1491 O O . LEU A 1 189 ? 10.750 10.393 -15.221 1.00 79.75 189 LEU A O 1
ATOM 1495 N N . SER A 1 190 ? 11.571 11.606 -13.519 1.00 79.75 190 SER A N 1
ATOM 1496 C CA . SER A 1 190 ? 12.112 12.681 -14.363 1.00 79.75 190 SER A CA 1
ATOM 1497 C C . SER A 1 190 ? 13.146 12.164 -15.368 1.00 79.75 190 SER A C 1
ATOM 1499 O O . SER A 1 190 ? 13.167 12.595 -16.517 1.00 79.75 190 SER A O 1
ATOM 1501 N N . THR A 1 191 ? 13.968 11.195 -14.958 1.00 80.00 191 THR A N 1
ATOM 1502 C CA . THR A 1 191 ? 14.987 10.562 -15.808 1.00 80.00 191 THR A CA 1
ATOM 1503 C C . THR A 1 191 ? 14.383 9.633 -16.868 1.00 80.00 191 THR A C 1
ATOM 1505 O O . THR A 1 191 ? 15.008 9.398 -17.898 1.00 80.00 191 THR A O 1
ATOM 1508 N N . TYR A 1 192 ? 13.169 9.115 -16.642 1.00 81.19 192 TYR A N 1
ATOM 1509 C CA . TYR A 1 192 ? 12.512 8.140 -17.516 1.00 81.19 192 TYR A CA 1
ATOM 1510 C C . TYR A 1 192 ? 11.040 8.514 -17.705 1.00 81.19 192 TYR A C 1
ATOM 1512 O O . TYR A 1 192 ? 10.166 7.920 -17.072 1.00 81.19 192 TYR A O 1
ATOM 1520 N N . PRO A 1 193 ? 10.739 9.478 -18.593 1.00 74.94 193 PRO A N 1
ATOM 1521 C CA . PRO A 1 193 ? 9.413 10.084 -18.689 1.00 74.94 193 PRO A CA 1
ATOM 1522 C C . PRO A 1 193 ? 8.325 9.102 -19.142 1.00 74.94 193 PRO A C 1
ATOM 1524 O O . PRO A 1 193 ? 7.144 9.376 -18.978 1.00 74.94 193 PRO A O 1
ATOM 1527 N N . PHE A 1 194 ? 8.677 7.937 -19.676 1.00 78.88 194 PHE A N 1
ATOM 1528 C CA . PHE A 1 194 ? 7.695 6.916 -20.047 1.00 78.88 194 PHE A CA 1
ATOM 1529 C C . PHE A 1 194 ? 7.420 5.908 -18.927 1.00 78.88 194 PHE A C 1
ATOM 1531 O O . PHE A 1 194 ? 6.549 5.052 -19.075 1.00 78.88 194 PHE A O 1
ATOM 1538 N N . THR A 1 195 ? 8.123 6.014 -17.795 1.00 84.06 195 THR A N 1
ATOM 1539 C CA . THR A 1 195 ? 7.981 5.083 -16.681 1.00 84.06 195 THR A CA 1
ATOM 1540 C C . THR A 1 195 ? 7.250 5.732 -15.521 1.00 84.06 195 THR A C 1
ATOM 1542 O O . THR A 1 195 ? 7.775 6.601 -14.820 1.00 84.06 195 THR A O 1
ATOM 1545 N N . ARG A 1 196 ? 6.023 5.261 -15.303 1.00 92.31 196 ARG A N 1
ATOM 1546 C CA . ARG A 1 196 ? 5.239 5.573 -14.111 1.00 92.31 196 ARG A CA 1
ATOM 1547 C C . ARG A 1 196 ? 5.370 4.471 -13.077 1.00 92.31 196 ARG A C 1
ATOM 1549 O O . ARG A 1 196 ? 5.609 3.312 -13.423 1.00 92.31 196 ARG A O 1
ATOM 1556 N N . HIS A 1 197 ? 5.180 4.841 -11.827 1.00 94.69 197 HIS A N 1
ATOM 1557 C CA . HIS A 1 197 ? 5.150 3.936 -10.691 1.00 94.69 197 HIS A CA 1
ATOM 1558 C C . HIS A 1 197 ? 4.174 4.475 -9.645 1.00 94.69 197 HIS A C 1
ATOM 1560 O O . HIS A 1 197 ? 3.616 5.566 -9.799 1.00 94.69 197 HIS A O 1
ATOM 1566 N N . LEU A 1 198 ? 3.919 3.664 -8.629 1.00 96.81 198 LEU A N 1
ATOM 1567 C CA . LEU A 1 198 ? 3.122 4.043 -7.480 1.00 96.81 198 LEU A CA 1
ATOM 1568 C C . LEU A 1 198 ? 4.036 4.237 -6.276 1.00 96.81 198 LEU A C 1
ATOM 1570 O O . LEU A 1 198 ? 4.805 3.337 -5.936 1.00 96.81 198 LEU A O 1
ATOM 1574 N N . ASP A 1 199 ? 3.877 5.380 -5.625 1.00 96.88 199 ASP A N 1
ATOM 1575 C CA . ASP A 1 199 ? 4.449 5.657 -4.315 1.00 96.88 199 ASP A CA 1
ATOM 1576 C C . ASP A 1 199 ? 3.346 5.574 -3.269 1.00 96.88 199 ASP A C 1
ATOM 1578 O O . ASP A 1 199 ? 2.167 5.820 -3.552 1.00 96.88 199 ASP A O 1
ATOM 1582 N N . PHE A 1 200 ? 3.718 5.230 -2.042 1.00 97.88 200 PHE A N 1
ATOM 1583 C CA . PHE A 1 200 ? 2.795 5.244 -0.924 1.00 97.88 200 PHE A CA 1
ATOM 1584 C C . PHE A 1 200 ? 3.431 5.797 0.348 1.00 97.88 200 PHE A C 1
ATOM 1586 O O . PHE A 1 200 ? 4.630 5.681 0.600 1.00 97.88 200 PHE A O 1
ATOM 1593 N N . THR A 1 201 ? 2.588 6.371 1.196 1.00 96.81 201 THR A N 1
ATOM 1594 C CA . THR A 1 201 ? 2.907 6.756 2.57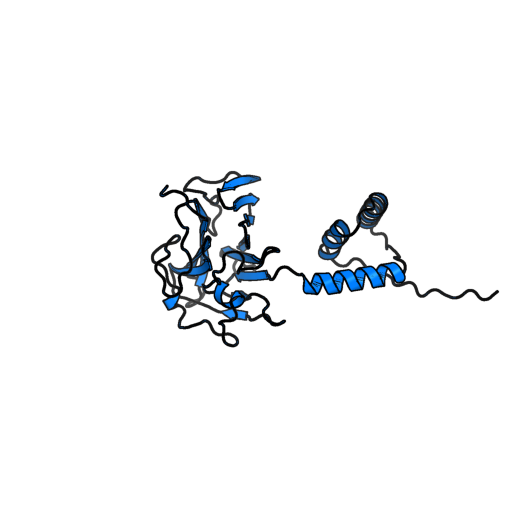0 1.00 96.81 201 THR A CA 1
ATOM 1595 C C . THR A 1 201 ? 1.818 6.221 3.485 1.00 96.81 201 THR A C 1
ATOM 1597 O O . THR A 1 201 ? 0.635 6.434 3.233 1.00 96.81 201 THR A O 1
ATOM 1600 N N . VAL A 1 202 ? 2.212 5.557 4.565 1.00 96.50 202 VAL A N 1
ATOM 1601 C CA . VAL A 1 202 ? 1.343 5.093 5.643 1.00 96.50 202 VAL A CA 1
ATOM 1602 C C . VAL A 1 202 ? 1.657 5.897 6.892 1.00 96.50 202 VAL A C 1
ATOM 1604 O O . VAL A 1 202 ? 2.799 5.951 7.332 1.00 96.50 202 VAL A O 1
ATOM 1607 N N . SER A 1 203 ? 0.640 6.515 7.476 1.00 93.81 203 SER A N 1
ATOM 1608 C CA . SER A 1 203 ? 0.711 7.186 8.773 1.00 93.81 203 SER A CA 1
ATOM 1609 C C . SER A 1 203 ? -0.114 6.424 9.798 1.00 93.81 203 SER A C 1
ATOM 1611 O O . SER A 1 203 ? -1.237 6.018 9.497 1.00 93.81 203 SER A O 1
ATOM 1613 N N . VAL A 1 204 ? 0.420 6.272 11.009 1.00 91.38 204 VAL A N 1
ATOM 1614 C CA . VAL A 1 204 ? -0.312 5.688 12.140 1.00 91.38 204 VAL A CA 1
ATOM 1615 C C . VAL A 1 204 ? -1.230 6.739 12.765 1.00 91.38 204 VAL A C 1
ATOM 1617 O O . VAL A 1 204 ? -0.812 7.863 13.058 1.00 91.38 204 VAL A O 1
ATOM 1620 N N . ASN A 1 205 ? -2.490 6.376 12.979 1.00 89.94 205 ASN A N 1
ATOM 1621 C CA . ASN A 1 205 ? -3.479 7.218 13.636 1.00 89.94 205 ASN A CA 1
ATOM 1622 C C . ASN A 1 205 ? -3.200 7.318 15.149 1.00 89.94 205 ASN A C 1
ATOM 1624 O O . ASN A 1 205 ? -2.403 6.582 15.725 1.00 89.94 205 ASN A O 1
ATOM 1628 N N . LYS A 1 206 ? -3.895 8.233 15.835 1.00 84.50 206 LYS A N 1
ATOM 1629 C CA . LYS A 1 206 ? -3.631 8.591 17.244 1.00 84.50 206 LYS A CA 1
ATOM 1630 C C . LYS A 1 206 ? -3.608 7.402 18.222 1.00 84.50 206 LYS A C 1
ATOM 1632 O O . LYS A 1 206 ? -2.953 7.493 19.255 1.00 84.50 206 LYS A O 1
ATOM 1637 N N . CYS A 1 207 ? -4.343 6.331 17.932 1.00 81.94 207 CYS A N 1
ATOM 1638 C CA . CYS A 1 207 ? -4.459 5.169 18.812 1.00 81.94 207 CYS A CA 1
ATOM 1639 C C . CYS A 1 207 ? -3.319 4.147 18.665 1.00 81.94 207 CYS A C 1
ATOM 1641 O O . CYS A 1 207 ? -3.252 3.231 19.479 1.00 81.94 207 CYS A O 1
ATOM 1643 N N . GLY A 1 208 ? -2.406 4.331 17.706 1.00 85.50 208 GLY A N 1
ATOM 1644 C CA . GLY A 1 208 ? -1.301 3.405 17.463 1.00 85.50 208 GLY A CA 1
ATOM 1645 C C . GLY A 1 208 ? -1.690 2.208 16.591 1.00 85.50 208 GLY A C 1
ATOM 1646 O O . GLY A 1 208 ? -2.846 2.066 16.211 1.00 85.50 208 GLY A O 1
ATOM 1647 N N . VAL A 1 209 ? -0.696 1.366 16.294 1.00 87.06 209 VAL A N 1
ATOM 1648 C CA . VAL A 1 209 ? -0.809 0.139 15.473 1.00 87.06 209 VAL A CA 1
ATOM 1649 C C . VAL A 1 209 ? -1.187 -1.115 16.269 1.00 87.06 209 VAL A C 1
ATOM 1651 O O . VAL A 1 209 ? -1.081 -2.212 15.759 1.00 87.06 209 VAL A O 1
ATOM 1654 N N . LEU A 1 210 ? -1.453 -0.974 17.569 1.00 88.38 210 LEU A N 1
ATOM 1655 C CA . LEU A 1 210 ? -1.812 -2.087 18.458 1.00 88.38 210 LEU A CA 1
ATOM 1656 C C . LEU A 1 210 ? -3.210 -1.867 19.037 1.00 88.38 210 LEU A C 1
ATOM 1658 O O . LEU A 1 210 ? -3.509 -2.328 20.142 1.00 88.38 210 LEU A O 1
ATOM 1662 N N . GLN A 1 211 ? -4.048 -1.075 18.366 1.00 87.25 211 GLN A N 1
ATOM 1663 C CA . GLN A 1 211 ? -5.343 -0.688 18.913 1.00 87.25 211 GLN A CA 1
ATOM 1664 C C . GLN A 1 211 ? -6.279 -1.894 19.033 1.00 87.25 211 GLN A C 1
ATOM 1666 O O . GLN A 1 211 ? -7.174 -1.904 19.882 1.00 87.25 211 GLN A O 1
ATOM 1671 N N . ASP A 1 212 ? -6.089 -2.895 18.186 1.00 87.06 212 ASP A N 1
ATOM 1672 C CA . ASP A 1 212 ? -6.827 -4.153 18.173 1.00 87.06 212 ASP A CA 1
ATOM 1673 C C . ASP A 1 212 ? -6.086 -5.327 18.851 1.00 87.06 212 ASP A C 1
ATOM 1675 O O . ASP A 1 212 ? -6.619 -6.440 18.904 1.00 87.06 212 ASP A O 1
ATOM 1679 N N . GLY A 1 213 ? -4.894 -5.070 19.405 1.00 89.25 213 GLY A N 1
ATOM 1680 C CA . GLY A 1 213 ? -4.034 -6.057 20.059 1.00 89.25 213 GLY A CA 1
ATOM 1681 C C . GLY A 1 213 ? -3.199 -6.927 19.112 1.00 89.25 213 GLY A C 1
ATOM 1682 O O . GLY A 1 213 ? -2.483 -7.807 19.594 1.00 89.25 213 GLY A O 1
ATOM 1683 N N . VAL A 1 214 ? -3.262 -6.697 17.801 1.00 91.75 214 VAL A N 1
ATOM 1684 C CA . VAL A 1 214 ? -2.451 -7.378 16.790 1.00 91.75 214 VAL A CA 1
ATOM 1685 C C . VAL A 1 214 ? -1.346 -6.426 16.346 1.00 91.75 214 VAL A C 1
ATOM 1687 O O . VAL A 1 214 ? -1.559 -5.239 16.170 1.00 91.75 214 VAL A O 1
ATOM 1690 N N . ALA A 1 215 ? -0.117 -6.929 16.248 1.00 92.19 215 ALA A N 1
ATOM 1691 C CA . ALA A 1 215 ? 0.992 -6.136 15.735 1.00 92.19 215 ALA A CA 1
ATOM 1692 C C . ALA A 1 215 ? 1.094 -6.306 14.216 1.00 92.19 215 ALA A C 1
ATOM 1694 O O . ALA A 1 215 ? 1.137 -7.462 13.765 1.00 92.19 215 ALA A O 1
ATOM 1695 N N . PRO A 1 216 ? 1.236 -5.214 13.440 1.00 95.19 216 PRO A N 1
ATOM 1696 C CA . PRO A 1 216 ? 1.337 -5.311 11.995 1.00 95.19 216 PRO A CA 1
ATOM 1697 C C . PRO A 1 216 ? 2.601 -6.050 11.556 1.00 95.19 216 PRO A C 1
ATOM 1699 O O . PRO A 1 216 ? 3.650 -6.053 12.218 1.00 95.19 216 PRO A O 1
ATOM 1702 N N . HIS A 1 217 ? 2.508 -6.639 10.371 1.00 95.69 217 HIS A N 1
ATOM 1703 C CA . HIS A 1 217 ? 3.603 -7.266 9.641 1.00 95.69 217 HIS A CA 1
ATOM 1704 C C . HIS A 1 217 ? 3.544 -6.877 8.153 1.00 95.69 217 HIS A C 1
ATOM 1706 O O . HIS A 1 217 ? 2.909 -5.892 7.785 1.00 95.69 217 HIS A O 1
ATOM 1712 N N . GLY A 1 218 ? 4.261 -7.590 7.294 1.00 96.50 218 GLY A N 1
ATOM 1713 C CA . GLY A 1 218 ? 4.531 -7.190 5.918 1.00 96.50 218 GLY A CA 1
ATOM 1714 C C . GLY A 1 218 ? 5.877 -6.489 5.786 1.00 96.50 218 GLY A C 1
ATOM 1715 O O . GLY A 1 218 ? 6.544 -6.200 6.788 1.00 96.50 218 GLY A O 1
ATOM 1716 N N . LEU A 1 219 ? 6.284 -6.216 4.542 1.00 96.19 219 LEU A N 1
ATOM 1717 C CA . LEU A 1 219 ? 7.561 -5.561 4.262 1.00 96.19 219 LEU A CA 1
ATOM 1718 C C . LEU A 1 219 ? 7.706 -4.273 5.083 1.00 96.19 219 LEU A C 1
ATOM 1720 O O . LEU A 1 219 ? 8.702 -4.130 5.784 1.00 96.19 219 LEU A O 1
ATOM 1724 N N . LEU A 1 220 ? 6.668 -3.434 5.109 1.00 95.50 220 LEU A N 1
ATOM 1725 C CA . LEU A 1 220 ? 6.578 -2.210 5.900 1.00 95.50 220 LEU A CA 1
ATOM 1726 C C . LEU A 1 220 ? 6.151 -2.455 7.354 1.00 95.50 220 LEU A C 1
ATOM 1728 O O . LEU A 1 220 ? 6.753 -1.888 8.268 1.00 95.50 220 LEU A O 1
ATOM 1732 N N . GLY A 1 221 ? 5.106 -3.255 7.593 1.00 92.56 221 GLY A N 1
ATOM 1733 C CA . GLY A 1 221 ? 4.464 -3.330 8.914 1.00 92.56 221 GLY A CA 1
ATOM 1734 C C . GLY A 1 221 ? 5.358 -3.895 10.015 1.00 92.56 221 GLY A C 1
ATOM 1735 O O . GLY A 1 221 ? 5.296 -3.429 11.152 1.00 92.56 221 GLY A O 1
ATOM 1736 N N . GLN A 1 222 ? 6.303 -4.778 9.673 1.00 92.31 222 GLN A N 1
ATOM 1737 C CA . GLN A 1 222 ? 7.304 -5.279 10.626 1.00 92.31 222 GLN A CA 1
ATOM 1738 C C . GLN A 1 222 ? 8.158 -4.169 11.273 1.00 92.31 222 GLN A C 1
ATOM 1740 O O . GLN A 1 222 ? 8.744 -4.356 12.341 1.00 92.31 222 GLN A O 1
ATOM 1745 N N . THR A 1 223 ? 8.246 -2.999 10.629 1.00 90.81 223 THR A N 1
ATOM 1746 C CA . THR A 1 223 ? 8.992 -1.850 11.159 1.00 90.81 223 THR A CA 1
ATOM 1747 C C . THR A 1 223 ? 8.231 -1.154 12.296 1.00 90.81 223 THR A C 1
ATOM 1749 O O . THR A 1 223 ? 8.851 -0.605 13.208 1.00 90.81 223 THR A O 1
ATOM 1752 N N . ALA A 1 224 ? 6.894 -1.240 12.307 1.00 86.81 224 ALA A N 1
ATOM 1753 C CA . ALA A 1 224 ? 6.061 -0.716 13.389 1.00 86.81 224 ALA A CA 1
ATOM 1754 C C . ALA A 1 224 ? 6.046 -1.642 14.614 1.00 86.81 224 ALA A C 1
ATOM 1756 O O . ALA A 1 224 ? 6.045 -1.152 15.741 1.00 86.81 224 ALA A O 1
ATOM 1757 N N . SER A 1 225 ? 6.104 -2.963 14.417 1.00 77.38 225 SER A N 1
ATOM 1758 C CA . SER A 1 225 ? 6.130 -3.939 15.519 1.00 77.38 225 SER A CA 1
ATOM 1759 C C . SER A 1 225 ? 7.476 -4.021 16.250 1.00 77.38 225 SER A C 1
ATOM 1761 O O . SER A 1 225 ? 7.565 -4.621 17.319 1.00 77.38 225 SER A O 1
ATOM 1763 N N . GLY A 1 226 ? 8.534 -3.405 15.709 1.00 67.62 226 GLY A N 1
ATOM 1764 C CA . GLY A 1 226 ? 9.871 -3.417 16.315 1.00 67.62 226 GLY A CA 1
ATOM 1765 C C . GLY A 1 226 ? 10.589 -4.764 16.209 1.00 67.62 226 GLY A C 1
ATOM 1766 O O . GLY A 1 226 ? 11.655 -4.937 16.794 1.00 67.62 226 GLY A O 1
ATOM 1767 N N . CYS A 1 227 ? 10.044 -5.709 15.439 1.00 58.44 227 CYS A N 1
ATOM 1768 C CA . CYS A 1 227 ? 10.646 -7.022 15.200 1.00 58.44 227 CYS A CA 1
ATOM 1769 C C . CYS A 1 227 ? 11.825 -6.979 14.212 1.00 58.44 227 CYS A C 1
ATOM 1771 O O . CYS A 1 227 ? 12.443 -8.008 13.939 1.00 58.44 227 CYS A O 1
ATOM 1773 N N . GLN A 1 228 ? 12.138 -5.805 13.658 1.00 59.44 228 GLN A N 1
ATOM 1774 C CA . GLN A 1 228 ? 13.141 -5.658 12.617 1.00 59.44 228 GLN A CA 1
ATOM 1775 C C . GLN A 1 228 ? 14.568 -5.506 13.181 1.00 59.44 228 GLN A C 1
ATOM 1777 O O . GLN A 1 228 ? 14.846 -4.642 14.016 1.00 59.44 228 GLN A O 1
ATOM 1782 N N . GLY A 1 229 ? 15.502 -6.315 12.667 1.00 56.56 229 GLY A N 1
ATOM 1783 C CA . GLY A 1 229 ? 16.943 -6.071 12.799 1.00 56.56 229 GLY A CA 1
ATOM 1784 C C . GLY A 1 229 ? 17.371 -4.827 12.005 1.00 56.56 229 GLY A C 1
ATOM 1785 O O . GLY A 1 229 ? 16.670 -4.391 11.095 1.00 56.56 229 GLY A O 1
ATOM 1786 N N . LYS A 1 230 ? 18.522 -4.220 12.330 1.00 60.44 230 LYS A N 1
ATOM 1787 C CA . LYS A 1 230 ? 19.006 -3.013 11.625 1.00 60.44 230 LYS A CA 1
ATOM 1788 C C . LYS A 1 230 ? 19.067 -3.260 10.106 1.00 60.44 230 LYS A C 1
ATOM 1790 O O . LYS A 1 230 ? 19.906 -4.034 9.663 1.00 60.44 230 LYS A O 1
ATOM 1795 N N . ASN A 1 231 ? 18.232 -2.558 9.337 1.00 64.06 231 ASN A N 1
ATOM 1796 C CA . ASN A 1 231 ? 18.193 -2.562 7.865 1.00 64.06 231 ASN A CA 1
ATOM 1797 C C . ASN A 1 231 ? 17.916 -3.928 7.203 1.00 64.06 231 ASN A C 1
ATOM 1799 O O . ASN A 1 231 ? 18.293 -4.135 6.053 1.00 64.06 231 ASN A O 1
ATOM 1803 N N . THR A 1 232 ? 17.278 -4.871 7.896 1.00 78.81 232 THR A N 1
ATOM 1804 C CA . THR A 1 232 ? 16.978 -6.199 7.333 1.00 78.81 232 THR A CA 1
ATOM 1805 C C . THR A 1 232 ? 15.525 -6.555 7.550 1.00 78.81 232 THR A C 1
ATOM 1807 O O . THR A 1 232 ? 15.017 -6.367 8.646 1.00 78.81 232 THR A O 1
ATOM 1810 N N . ILE A 1 233 ? 14.849 -7.118 6.561 1.00 90.31 233 ILE A N 1
ATOM 1811 C CA . ILE A 1 233 ? 13.526 -7.718 6.769 1.00 90.31 233 ILE A CA 1
ATOM 1812 C C . ILE A 1 233 ? 13.644 -9.029 7.560 1.00 90.31 233 ILE A C 1
ATOM 1814 O O . ILE A 1 233 ? 14.678 -9.697 7.524 1.00 90.31 233 ILE A O 1
ATOM 1818 N N . GLN A 1 234 ? 12.591 -9.417 8.274 1.00 91.94 234 GLN A N 1
ATOM 1819 C CA . GLN A 1 234 ? 12.499 -10.731 8.897 1.00 91.94 234 GLN A CA 1
ATOM 1820 C C . GLN A 1 234 ? 12.384 -11.803 7.805 1.00 91.94 234 GLN A C 1
ATOM 1822 O O . GLN A 1 234 ? 11.480 -11.749 6.970 1.00 91.94 234 GLN A O 1
ATOM 1827 N N . GLY A 1 235 ? 13.282 -12.789 7.828 1.00 92.19 235 GLY A N 1
ATOM 1828 C CA . GLY A 1 235 ? 13.321 -13.855 6.827 1.00 92.19 235 GLY A CA 1
ATOM 1829 C C . GLY A 1 235 ? 13.856 -13.382 5.472 1.00 92.19 235 GLY A C 1
ATOM 1830 O O . GLY A 1 235 ? 14.844 -12.656 5.406 1.00 92.19 235 GLY A O 1
ATOM 1831 N N . ASN A 1 236 ? 13.222 -13.834 4.391 1.00 94.88 236 ASN A N 1
ATOM 1832 C CA . ASN A 1 236 ? 13.572 -13.483 3.010 1.00 94.88 236 ASN A CA 1
ATOM 1833 C C . ASN A 1 236 ? 12.392 -12.776 2.324 1.00 94.88 236 ASN A C 1
ATOM 1835 O O . ASN A 1 236 ? 11.250 -13.024 2.683 1.00 94.88 236 ASN A O 1
ATOM 1839 N N . TYR A 1 237 ? 12.630 -11.970 1.284 1.00 95.44 237 TYR A N 1
ATOM 1840 C CA . TYR A 1 237 ? 11.574 -11.267 0.542 1.00 95.44 237 TYR A CA 1
ATOM 1841 C C . TYR A 1 237 ? 10.504 -12.219 -0.023 1.00 95.44 237 TYR A C 1
ATOM 1843 O O . TYR A 1 237 ? 9.337 -11.854 -0.105 1.00 95.44 237 TYR A O 1
ATOM 1851 N N . LYS A 1 238 ? 10.876 -13.467 -0.340 1.00 97.69 238 LYS A N 1
ATOM 1852 C CA . LYS A 1 238 ? 9.936 -14.510 -0.784 1.00 97.69 238 LYS A CA 1
ATOM 1853 C C . LYS A 1 238 ? 8.939 -14.946 0.293 1.00 97.69 238 LYS A C 1
ATOM 1855 O O . LYS A 1 238 ? 7.870 -15.421 -0.055 1.00 97.69 238 LYS A O 1
ATOM 1860 N N . ASP A 1 239 ? 9.249 -14.752 1.577 1.00 97.75 239 ASP A N 1
ATOM 1861 C CA . ASP A 1 239 ? 8.306 -15.022 2.675 1.00 97.75 239 ASP A CA 1
ATOM 1862 C C . ASP A 1 239 ? 7.093 -14.066 2.650 1.00 97.75 239 ASP A C 1
ATOM 1864 O O . ASP A 1 239 ? 6.096 -14.323 3.326 1.00 97.75 239 ASP A O 1
ATOM 1868 N N . TYR A 1 240 ? 7.194 -12.964 1.898 1.00 98.19 240 TYR A N 1
ATOM 1869 C CA . TYR A 1 240 ? 6.161 -11.941 1.736 1.00 98.19 240 TYR A CA 1
ATOM 1870 C C . TYR A 1 240 ? 5.417 -12.067 0.403 1.00 98.19 240 TYR A C 1
ATOM 1872 O O . TYR A 1 240 ? 4.554 -11.236 0.134 1.00 98.19 240 TYR A O 1
ATOM 1880 N N . GLU A 1 241 ? 5.764 -13.035 -0.453 1.00 98.50 241 GLU A N 1
ATOM 1881 C CA . GLU A 1 241 ? 5.052 -13.257 -1.716 1.00 98.50 241 GLU A CA 1
ATOM 1882 C C . GLU A 1 241 ? 3.619 -13.737 -1.436 1.00 98.50 241 GLU A C 1
ATOM 1884 O O . GLU A 1 241 ? 3.410 -14.568 -0.555 1.00 98.50 241 GLU A O 1
ATOM 1889 N N . VAL A 1 242 ? 2.648 -13.210 -2.183 1.00 98.50 242 VAL A N 1
ATOM 1890 C CA . VAL A 1 242 ? 1.229 -13.606 -2.134 1.00 98.50 242 VAL A CA 1
ATOM 1891 C C . VAL A 1 242 ? 0.754 -14.051 -3.519 1.00 98.50 242 VAL A C 1
ATOM 1893 O O . VAL A 1 242 ? 1.296 -13.616 -4.542 1.00 98.50 242 VAL A O 1
ATOM 1896 N N . SER A 1 243 ? -0.265 -14.910 -3.561 1.00 98.06 243 SER A N 1
ATOM 1897 C CA . SER A 1 243 ? -0.790 -15.498 -4.805 1.00 98.06 243 SER A CA 1
ATOM 1898 C C . SER A 1 243 ? -1.407 -14.476 -5.765 1.00 98.06 243 SER A C 1
ATOM 1900 O O . SER A 1 243 ? -1.195 -14.550 -6.980 1.00 98.06 243 SER A O 1
ATOM 1902 N N . ASP A 1 244 ? -2.150 -13.507 -5.234 1.00 98.38 244 ASP A N 1
ATOM 1903 C CA . ASP A 1 244 ? -2.797 -12.449 -6.003 1.00 98.38 244 ASP A CA 1
ATOM 1904 C C . ASP A 1 244 ? -2.817 -11.102 -5.254 1.00 98.38 244 ASP A C 1
ATOM 1906 O O . ASP A 1 244 ? -2.306 -10.963 -4.143 1.00 98.38 244 ASP A O 1
ATOM 1910 N N . LEU A 1 245 ? -3.362 -10.062 -5.892 1.00 98.12 245 LEU A N 1
ATOM 1911 C CA . LEU A 1 245 ? -3.320 -8.691 -5.372 1.00 98.12 245 LEU A CA 1
ATOM 1912 C C . LEU A 1 245 ? -4.121 -8.520 -4.063 1.00 98.12 245 LEU A C 1
ATOM 1914 O O . LEU A 1 245 ? -3.865 -7.596 -3.295 1.00 98.12 245 LEU A O 1
ATOM 1918 N N . PHE A 1 246 ? -5.045 -9.434 -3.784 1.00 98.38 246 PHE A N 1
ATOM 1919 C CA . PHE A 1 246 ? -5.869 -9.518 -2.582 1.00 98.38 246 PHE A CA 1
ATOM 1920 C C . PHE A 1 246 ? -5.579 -10.795 -1.767 1.00 98.38 246 PHE A C 1
ATOM 1922 O O . PHE A 1 246 ? -6.299 -11.089 -0.809 1.00 98.38 246 PHE A O 1
ATOM 1929 N N . GLY A 1 247 ? -4.525 -11.535 -2.117 1.00 97.50 247 GLY A N 1
ATOM 1930 C CA . GLY A 1 247 ? -4.086 -12.722 -1.395 1.00 97.50 247 GLY A CA 1
ATOM 1931 C C . GLY A 1 247 ? -3.585 -12.392 0.012 1.00 97.50 247 GLY A C 1
ATOM 1932 O O . GLY A 1 247 ? -3.035 -11.315 0.279 1.00 97.50 247 GLY A O 1
ATOM 1933 N N . ASP A 1 248 ? -3.786 -13.334 0.922 1.00 97.19 248 ASP A N 1
ATOM 1934 C CA . ASP A 1 248 ? -3.318 -13.323 2.311 1.00 97.19 248 ASP A CA 1
ATOM 1935 C C . ASP A 1 248 ? -2.511 -14.587 2.665 1.00 97.19 248 ASP A C 1
ATOM 1937 O O . ASP A 1 248 ? -2.145 -14.821 3.817 1.00 97.19 248 ASP A O 1
ATOM 1941 N N . ASP A 1 249 ? -2.126 -15.349 1.642 1.00 97.38 249 ASP A N 1
ATOM 1942 C CA . ASP A 1 249 ? -1.394 -16.607 1.709 1.00 97.38 249 ASP A CA 1
ATOM 1943 C C . ASP A 1 249 ? 0.130 -16.415 1.818 1.00 97.38 249 ASP A C 1
ATOM 1945 O O . ASP A 1 249 ? 0.901 -16.940 1.021 1.00 97.38 249 ASP A O 1
ATOM 1949 N N . PHE A 1 250 ? 0.582 -15.675 2.836 1.00 97.44 250 PHE A N 1
ATOM 1950 C CA . PHE A 1 250 ? 2.011 -15.480 3.112 1.00 97.44 250 PHE A CA 1
ATOM 1951 C C . PHE A 1 250 ? 2.390 -15.798 4.564 1.00 97.44 250 PHE A C 1
ATOM 1953 O O . PHE A 1 250 ? 1.556 -15.856 5.468 1.00 97.44 250 PHE A O 1
ATOM 1960 N N . LYS A 1 251 ? 3.691 -15.995 4.808 1.00 97.25 251 LYS A N 1
ATOM 1961 C CA . LYS A 1 251 ? 4.220 -16.580 6.054 1.00 97.25 251 LYS A CA 1
ATOM 1962 C C . LYS A 1 251 ? 3.898 -15.787 7.322 1.00 97.25 251 LYS A C 1
ATOM 1964 O O . LYS A 1 251 ? 3.750 -16.380 8.388 1.00 97.25 251 LYS A O 1
ATOM 1969 N N . TYR A 1 252 ? 3.844 -14.460 7.227 1.00 96.31 252 TYR A N 1
ATOM 1970 C CA . TYR A 1 252 ? 3.674 -13.571 8.379 1.00 96.31 252 TYR A CA 1
ATOM 1971 C C . TYR A 1 252 ? 2.315 -12.870 8.397 1.00 96.31 252 TYR A C 1
ATOM 1973 O O . TYR A 1 252 ? 2.199 -11.798 8.988 1.00 96.31 252 TYR A O 1
ATOM 1981 N N . ASN A 1 253 ? 1.299 -13.461 7.762 1.00 96.75 253 ASN A N 1
ATOM 198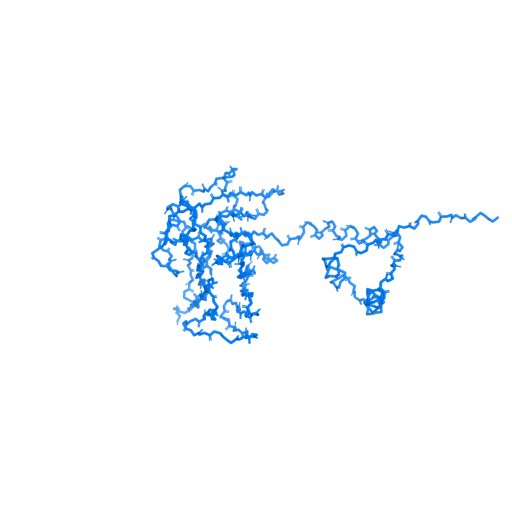2 C CA . ASN A 1 253 ? -0.031 -12.873 7.702 1.00 96.75 253 ASN A CA 1
ATOM 1983 C C . ASN A 1 253 ? -0.580 -12.504 9.090 1.00 96.75 253 ASN A C 1
ATOM 1985 O O . ASN A 1 253 ? -0.410 -13.229 10.081 1.00 96.75 253 ASN A O 1
ATOM 1989 N N . ARG A 1 254 ? -1.205 -11.329 9.146 1.00 95.81 254 ARG A N 1
ATOM 1990 C CA . ARG A 1 254 ? -1.931 -10.790 10.301 1.00 95.81 254 ARG A CA 1
ATOM 1991 C C . ARG A 1 254 ? -3.374 -10.453 9.965 1.00 95.81 254 ARG A C 1
ATOM 1993 O O . ARG A 1 254 ? -4.143 -10.211 10.884 1.00 95.81 254 ARG A O 1
ATOM 2000 N N . TYR A 1 255 ? -3.723 -10.479 8.684 1.00 95.56 255 TYR A N 1
ATOM 2001 C CA . TYR A 1 255 ? -5.061 -10.211 8.208 1.00 95.56 255 TYR A CA 1
ATOM 2002 C C . TYR A 1 255 ? -6.009 -11.337 8.609 1.00 95.56 255 TYR A C 1
ATOM 2004 O O . TYR A 1 255 ? -5.871 -12.473 8.151 1.00 95.56 255 TYR A O 1
ATOM 2012 N N . ASP A 1 256 ? -6.952 -10.988 9.475 1.00 91.00 256 ASP A N 1
ATOM 2013 C CA . ASP A 1 256 ? -8.010 -11.851 9.989 1.00 91.00 256 ASP A CA 1
ATOM 2014 C C . ASP A 1 256 ? -9.243 -10.980 10.276 1.00 91.00 256 ASP A C 1
ATOM 2016 O O . ASP A 1 256 ? -9.541 -10.660 11.436 1.00 91.00 256 ASP A O 1
ATOM 2020 N N . PRO A 1 257 ? -9.941 -10.520 9.219 1.00 77.69 257 PRO A N 1
ATOM 2021 C CA . PRO A 1 257 ? -11.173 -9.774 9.378 1.00 77.69 257 PRO A CA 1
ATOM 2022 C C . PRO A 1 257 ? -12.217 -10.748 9.923 1.00 77.69 257 PRO A C 1
ATOM 2024 O O . PRO A 1 257 ? -12.877 -11.463 9.166 1.00 77.69 257 PRO A O 1
ATOM 2027 N N . ILE A 1 258 ? -12.357 -10.807 11.247 1.00 71.62 258 ILE A N 1
ATOM 2028 C CA . ILE A 1 258 ? -13.397 -11.615 11.881 1.00 71.62 258 ILE A CA 1
ATOM 2029 C C . ILE A 1 258 ? -14.724 -11.216 11.224 1.00 71.62 258 ILE A C 1
ATOM 2031 O O . ILE A 1 258 ? -15.074 -10.030 11.269 1.00 71.62 258 ILE A O 1
ATOM 2035 N N . PRO A 1 259 ? -15.483 -12.160 10.632 1.00 57.59 259 PRO A N 1
ATOM 2036 C CA . PRO A 1 259 ? -16.820 -11.866 10.162 1.00 57.59 259 PRO A CA 1
ATOM 2037 C C . PRO A 1 259 ? -17.614 -11.365 11.362 1.00 57.59 259 PRO A C 1
ATOM 2039 O O . PRO A 1 259 ? -17.947 -12.128 12.273 1.00 57.59 259 PRO A O 1
ATOM 2042 N N . LYS A 1 260 ? -17.904 -10.063 11.403 1.00 53.12 260 LYS A N 1
ATOM 2043 C CA . LYS A 1 260 ? -18.955 -9.578 12.287 1.00 53.12 260 LYS A CA 1
ATOM 2044 C C . LYS A 1 260 ? -20.202 -10.322 11.788 1.00 53.12 260 LYS A C 1
ATOM 2046 O O . LYS A 1 260 ? -20.513 -10.217 10.606 1.00 53.12 260 LYS A O 1
ATOM 2051 N N . TRP A 1 261 ? -20.822 -11.125 12.660 1.00 46.38 261 TRP A N 1
ATOM 2052 C CA . TRP A 1 261 ? -22.021 -11.967 12.452 1.00 46.38 261 TRP A CA 1
ATOM 2053 C C . TRP A 1 261 ? -21.808 -13.449 12.056 1.00 46.38 261 TRP A C 1
ATOM 2055 O O . TRP A 1 261 ? -22.136 -13.881 10.954 1.00 46.38 261 TRP A O 1
ATOM 2065 N N . VAL A 1 262 ? -21.414 -14.268 13.041 1.00 40.41 262 VAL A N 1
ATOM 2066 C CA . VAL A 1 262 ? -22.151 -15.511 13.355 1.00 40.41 262 VAL A CA 1
ATOM 2067 C C . VAL A 1 262 ? -22.790 -15.295 14.731 1.00 40.41 262 VAL A C 1
ATOM 2069 O O . VAL A 1 262 ? -22.188 -15.585 15.763 1.00 40.41 262 VAL A O 1
ATOM 2072 N N . CYS A 1 263 ? -23.963 -14.666 14.751 1.00 40.69 263 CYS A N 1
ATOM 2073 C CA . CYS A 1 263 ? -24.864 -14.578 15.901 1.00 40.69 263 CYS A CA 1
ATOM 2074 C C . CYS A 1 263 ? -26.272 -14.885 15.401 1.00 40.69 263 CYS A C 1
ATOM 2076 O O . CYS A 1 263 ? -26.612 -14.351 14.320 1.00 40.69 263 CYS A O 1
#

Sequence (263 aa):
MQMTLKKRIVVICMGIFILNTLFFVSSRPHLIKEIKECYASGSVIVINKHITDRIIDKVKTLHLLLPAAAGGGGDPHFIGFVNAGKQVTYDVQGDPNKIYNILSDKDLQFNARFLPFFKKGANIMGEFGIKIGSSTIDIKRDDSPPRVNNKPMKLDEIIRLEDGSVSWYGKNLLIKTKEYSISISREQLSTYPFTRHLDFTVSVNKCGVLQDGVAPHGLLGQTASGCQGKNTIQGNYKDYEVSDLFGDDFKYNRYDPIPKWVC

pLDDT: mean 79.49, std 22.17, range [26.47, 98.81]

Radius of gyration: 22.0 Å; chains: 1; bounding box: 44×73×50 Å